Protein AF-A0ABD5KTK3-F1 (afdb_monomer_lite)

Radius of gyration: 29.88 Å; chains: 1; bounding box: 60×68×100 Å

Structure (mmCIF, N/CA/C/O backbone):
data_AF-A0ABD5KTK3-F1
#
_entry.id   AF-A0ABD5KTK3-F1
#
loop_
_atom_site.group_PDB
_atom_site.id
_atom_site.type_symbol
_atom_site.label_atom_id
_atom_site.label_alt_id
_atom_site.label_comp_id
_atom_site.label_asym_id
_atom_site.label_entity_id
_atom_site.label_seq_id
_atom_site.pdbx_PDB_ins_code
_atom_site.Cartn_x
_atom_site.Cartn_y
_atom_site.Cartn_z
_atom_site.occupancy
_atom_site.B_iso_or_equiv
_atom_site.auth_seq_id
_atom_site.auth_comp_id
_atom_site.auth_asym_id
_atom_site.auth_atom_id
_atom_site.pdbx_PDB_model_num
ATOM 1 N N . MET A 1 1 ? -33.938 54.461 42.258 1.00 38.28 1 MET A N 1
ATOM 2 C CA . MET A 1 1 ? -33.339 53.123 42.069 1.00 38.28 1 MET A CA 1
ATOM 3 C C . MET A 1 1 ? -31.895 53.304 41.624 1.00 38.28 1 MET A C 1
ATOM 5 O O . MET A 1 1 ? -31.663 53.805 40.534 1.00 38.28 1 MET A O 1
ATOM 9 N N . LYS A 1 2 ? -30.945 53.025 42.524 1.00 33.41 2 LYS A N 1
ATOM 10 C CA . LYS A 1 2 ? -29.491 53.085 42.315 1.00 33.41 2 LYS A CA 1
ATOM 11 C C . LYS A 1 2 ? -28.882 51.822 42.933 1.00 33.41 2 LYS A C 1
ATOM 13 O O . LYS A 1 2 ? -29.280 51.430 44.026 1.00 33.41 2 LYS A O 1
ATOM 18 N N . ASN A 1 3 ? -27.952 51.215 42.204 1.00 35.47 3 ASN A N 1
ATOM 19 C CA . ASN A 1 3 ? -27.148 50.061 42.600 1.00 35.47 3 ASN A CA 1
ATOM 20 C C . ASN A 1 3 ? -26.301 50.355 43.848 1.00 35.47 3 ASN A C 1
ATOM 22 O O . ASN A 1 3 ? -25.756 51.450 43.952 1.00 35.47 3 ASN A O 1
ATOM 26 N N . LEU A 1 4 ? -26.100 49.359 44.718 1.00 38.72 4 LEU A N 1
ATOM 27 C CA . LEU A 1 4 ? -24.797 48.712 44.952 1.00 38.72 4 LEU A CA 1
ATOM 28 C C . LEU A 1 4 ? -24.823 47.808 46.190 1.00 38.72 4 LEU A C 1
ATOM 30 O O . LEU A 1 4 ? -25.412 48.107 47.226 1.00 38.72 4 LEU A O 1
ATOM 34 N N . ARG A 1 5 ? -24.131 46.683 46.017 1.00 35.31 5 ARG A N 1
ATOM 35 C CA . ARG A 1 5 ? -23.853 45.618 46.977 1.00 35.31 5 ARG A CA 1
ATOM 36 C C . ARG A 1 5 ? -23.185 46.156 48.247 1.00 35.31 5 ARG A C 1
ATOM 38 O O . ARG A 1 5 ? -22.293 46.997 48.166 1.00 35.31 5 ARG A O 1
ATOM 45 N N . LYS A 1 6 ? -23.523 45.561 49.394 1.00 39.50 6 LYS A N 1
ATOM 46 C CA . LYS A 1 6 ? -22.645 45.511 50.568 1.00 39.50 6 LYS A CA 1
ATOM 47 C C . LYS A 1 6 ? -22.251 44.065 50.841 1.00 39.50 6 LYS A C 1
ATOM 49 O O . LYS A 1 6 ? -23.093 43.177 50.914 1.00 39.50 6 LYS A O 1
ATOM 54 N N . ILE A 1 7 ? -20.942 43.887 50.939 1.00 44.25 7 ILE A N 1
ATOM 55 C CA . ILE A 1 7 ? -20.220 42.704 51.391 1.00 44.25 7 ILE A CA 1
ATOM 56 C C . ILE A 1 7 ? -20.384 42.610 52.914 1.00 44.25 7 ILE A C 1
ATOM 58 O O . ILE A 1 7 ? -20.302 43.629 53.599 1.00 44.25 7 ILE A O 1
ATOM 62 N N . GLY A 1 8 ? -20.584 41.401 53.433 1.00 37.34 8 GLY A N 1
ATOM 63 C CA . GLY A 1 8 ? -20.562 41.098 54.861 1.00 37.34 8 GLY A CA 1
ATOM 64 C C . GLY A 1 8 ? -19.994 39.700 55.081 1.00 37.34 8 GLY A C 1
ATOM 65 O O . GLY A 1 8 ? -20.550 38.726 54.587 1.00 37.34 8 GLY A O 1
ATOM 66 N N . LEU A 1 9 ? -18.848 39.651 55.759 1.00 33.62 9 LEU A N 1
ATOM 67 C CA . LEU A 1 9 ? -18.047 38.480 56.107 1.00 33.62 9 LEU A CA 1
ATOM 68 C C . LEU A 1 9 ? -18.827 37.423 56.907 1.00 33.62 9 LEU A C 1
ATOM 70 O O . LEU A 1 9 ? -19.621 37.759 57.781 1.00 33.62 9 LEU A O 1
ATOM 74 N N . GLY A 1 10 ? -18.463 36.156 56.705 1.00 33.25 10 GLY A N 1
ATOM 75 C CA . GLY A 1 10 ? -18.799 35.046 57.595 1.00 33.25 10 GLY A CA 1
ATOM 76 C C . GLY A 1 10 ? -17.936 33.828 57.280 1.00 33.25 10 GLY A C 1
ATOM 77 O O . GLY A 1 10 ? -18.298 33.005 56.450 1.00 33.25 10 GLY A O 1
ATOM 78 N N . LEU A 1 11 ? -16.764 33.762 57.906 1.00 37.00 11 LEU A N 1
ATOM 79 C CA . LEU A 1 11 ? -15.772 32.695 57.795 1.00 37.00 11 LEU A CA 1
ATOM 80 C C . LEU A 1 11 ? -16.001 31.740 58.977 1.00 37.00 11 LEU A C 1
ATOM 82 O O . LEU A 1 11 ? -15.826 32.168 60.114 1.00 37.00 11 LEU A O 1
ATOM 86 N N . VAL A 1 12 ? -16.386 30.480 58.739 1.00 42.44 12 VAL A N 1
ATOM 87 C CA . VAL A 1 12 ? -16.230 29.392 59.724 1.00 42.44 12 VAL A CA 1
ATOM 88 C C . VAL A 1 12 ? -15.791 28.123 59.001 1.00 42.44 12 VAL A C 1
ATOM 90 O O . VAL A 1 12 ? -16.345 27.733 57.976 1.00 42.44 12 VAL A O 1
ATOM 93 N N . ALA A 1 13 ? -14.729 27.548 59.547 1.00 36.62 13 ALA A N 1
ATOM 94 C CA . ALA A 1 13 ? -13.931 26.462 59.028 1.00 36.62 13 ALA A CA 1
ATOM 95 C C . ALA A 1 13 ? -14.586 25.074 59.158 1.00 36.62 13 ALA A C 1
ATOM 97 O O . ALA A 1 13 ? -15.365 24.813 60.069 1.00 36.62 13 ALA A O 1
ATOM 98 N N . SER A 1 14 ? -14.171 24.206 58.233 1.00 38.34 14 SER A N 1
ATOM 99 C CA . SER A 1 14 ? -13.841 22.782 58.370 1.00 38.34 14 SER A CA 1
ATOM 100 C C . SER A 1 14 ? -14.554 21.945 59.432 1.00 38.34 14 SER A C 1
ATOM 102 O O . SER A 1 14 ? -14.231 22.059 60.607 1.00 38.34 14 SER A O 1
ATOM 104 N N . LEU A 1 15 ? -15.297 20.925 58.988 1.00 36.94 15 LEU A N 1
ATOM 105 C CA . LEU A 1 15 ? -15.256 19.599 59.613 1.00 36.94 15 LEU A CA 1
ATOM 106 C C . LEU A 1 15 ? -15.315 18.511 58.529 1.00 36.94 15 LEU A C 1
ATOM 108 O O . LEU A 1 15 ? -16.357 18.221 57.949 1.00 36.94 15 LEU A O 1
ATOM 112 N N . LEU A 1 16 ? -14.144 17.923 58.271 1.00 39.94 16 LEU A N 1
ATOM 113 C CA . LEU A 1 16 ? -14.010 16.543 57.824 1.00 39.94 16 LEU A CA 1
ATOM 114 C C . LEU A 1 16 ? -14.595 15.647 58.918 1.00 39.94 16 LEU A C 1
ATOM 116 O O . LEU A 1 16 ? -14.081 15.628 60.035 1.00 39.94 16 LEU A O 1
ATOM 120 N N . SER A 1 17 ? -15.612 14.866 58.585 1.00 44.75 17 SER A N 1
ATOM 121 C CA . SER A 1 17 ? -16.006 13.697 59.368 1.00 44.75 17 SER A CA 1
ATOM 122 C C . SER A 1 17 ? -16.075 12.489 58.444 1.00 44.75 17 SER A C 1
ATOM 124 O O . SER A 1 17 ? -17.090 12.173 57.830 1.00 44.75 17 SER A O 1
ATOM 126 N N . ILE A 1 18 ? -14.930 11.813 58.357 1.00 39.88 18 ILE A N 1
ATOM 127 C CA . ILE A 1 18 ? -14.869 10.393 58.041 1.00 39.88 18 ILE A CA 1
ATOM 128 C C . ILE A 1 18 ? -15.315 9.664 59.306 1.00 39.88 18 ILE A C 1
ATOM 130 O O . ILE A 1 18 ? -14.650 9.736 60.336 1.00 39.88 18 ILE A O 1
ATOM 134 N N . SER A 1 19 ? -16.406 8.920 59.206 1.00 37.81 19 SER A N 1
ATOM 135 C CA . SER A 1 19 ? -16.651 7.770 60.070 1.00 37.81 19 SER A CA 1
ATOM 136 C C . SER A 1 19 ? -17.228 6.655 59.209 1.00 37.81 19 SER A C 1
ATOM 138 O O . SER A 1 19 ? -18.430 6.581 58.966 1.00 37.81 19 SER A O 1
ATOM 140 N N . LEU A 1 20 ? -16.323 5.811 58.715 1.00 39.94 20 LEU A N 1
ATOM 141 C CA . LEU A 1 20 ? -16.609 4.421 58.386 1.00 39.94 20 LEU A CA 1
ATOM 142 C C . LEU A 1 20 ? -16.964 3.694 59.688 1.00 39.94 20 LEU A C 1
ATOM 144 O O . LEU A 1 20 ? -16.245 3.819 60.675 1.00 39.94 20 LEU A O 1
ATOM 148 N N . VAL A 1 21 ? -18.068 2.954 59.685 1.00 40.78 21 VAL A N 1
ATOM 149 C CA . VAL A 1 21 ? -18.114 1.483 59.748 1.00 40.78 21 VAL A CA 1
ATOM 150 C C . VAL A 1 21 ? -19.576 1.097 59.995 1.00 40.78 21 VAL A C 1
ATOM 152 O O . VAL A 1 21 ? -20.121 1.313 61.072 1.00 40.78 21 VAL A O 1
ATOM 155 N N . ALA A 1 22 ? -20.186 0.455 59.003 1.00 32.22 22 ALA A N 1
ATOM 156 C CA . ALA A 1 22 ? -21.222 -0.538 59.235 1.00 32.22 22 ALA A CA 1
ATOM 157 C C . ALA A 1 22 ? -20.941 -1.707 58.285 1.00 32.22 22 ALA A C 1
ATOM 159 O O . ALA A 1 22 ? -21.015 -1.576 57.066 1.00 32.22 22 ALA A O 1
ATOM 160 N N . CYS A 1 23 ? -20.531 -2.831 58.870 1.00 43.25 23 CYS A N 1
ATOM 161 C CA . CYS A 1 23 ? -20.420 -4.124 58.213 1.00 43.25 23 CYS A CA 1
ATO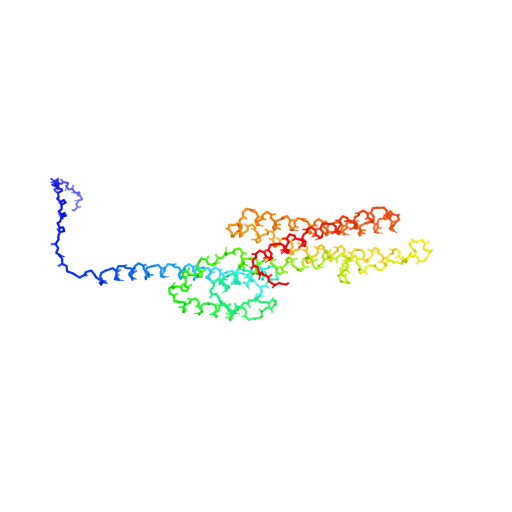M 162 C C . CYS A 1 23 ? -21.767 -4.530 57.601 1.00 43.25 23 CYS A C 1
ATOM 164 O O . CYS A 1 23 ? -22.768 -4.573 58.313 1.00 43.25 23 CYS A O 1
ATOM 166 N N . GLY A 1 24 ? -21.777 -4.918 56.325 1.00 35.56 24 GLY A N 1
ATOM 167 C CA . GLY A 1 24 ? -22.922 -5.600 55.725 1.00 35.56 24 GLY A CA 1
ATOM 168 C C . GLY A 1 24 ? -22.850 -5.728 54.204 1.00 35.56 24 GLY A C 1
ATOM 169 O O . GLY A 1 24 ? -23.232 -4.814 53.492 1.00 35.56 24 GLY A O 1
ATOM 170 N N . SER A 1 25 ? -22.447 -6.909 53.722 1.00 37.88 25 SER A N 1
ATOM 171 C CA . SER A 1 25 ? -22.556 -7.407 52.332 1.00 37.88 25 SER A CA 1
ATOM 172 C C . SER A 1 25 ? -21.540 -6.909 51.282 1.00 37.88 25 SER A C 1
ATOM 174 O O . SER A 1 25 ? -21.844 -6.267 50.282 1.00 37.88 25 SER A O 1
ATOM 176 N N . THR A 1 26 ? -20.293 -7.355 51.421 1.00 47.22 26 THR A N 1
ATOM 177 C CA . THR A 1 26 ? -19.322 -7.396 50.318 1.00 47.22 26 THR A CA 1
ATOM 178 C C . THR A 1 26 ? -19.733 -8.445 49.278 1.00 47.22 26 THR A C 1
ATOM 180 O O . THR A 1 26 ? -19.334 -9.604 49.372 1.00 47.22 26 THR A O 1
ATOM 183 N N . LYS A 1 27 ? -20.555 -8.050 48.293 1.00 41.94 27 LYS A N 1
ATOM 184 C CA . LYS A 1 27 ? -20.622 -8.683 46.953 1.00 41.94 27 LYS A CA 1
ATOM 185 C C . LYS A 1 27 ? -21.429 -7.895 45.906 1.00 41.94 27 LYS A C 1
ATOM 187 O O . LYS A 1 27 ? -21.180 -8.094 44.720 1.00 41.94 27 LYS A O 1
ATOM 192 N N . GLU A 1 28 ? -22.333 -6.990 46.295 1.00 42.97 28 GLU A N 1
ATOM 193 C CA . GLU A 1 28 ? -23.174 -6.240 45.334 1.00 42.97 28 GLU A CA 1
ATOM 194 C C . GLU A 1 28 ? -22.643 -4.836 44.987 1.00 42.97 28 GLU A C 1
ATOM 196 O O . GLU A 1 28 ? -22.682 -4.444 43.820 1.00 42.97 28 GLU A O 1
ATOM 201 N N . GLU A 1 29 ? -22.030 -4.110 45.927 1.00 38.94 29 GLU A N 1
ATOM 202 C CA . GLU A 1 29 ? -21.522 -2.748 45.663 1.00 38.94 29 GLU A CA 1
ATOM 203 C C . GLU A 1 29 ? -20.297 -2.710 44.728 1.00 38.94 29 GLU A C 1
ATOM 205 O O . GLU A 1 29 ? -20.156 -1.783 43.929 1.00 38.94 29 GLU A O 1
ATOM 210 N N . GLN A 1 30 ? -19.450 -3.749 44.730 1.00 38.31 30 GLN A N 1
ATOM 211 C CA . GLN A 1 30 ? -18.355 -3.871 43.753 1.00 38.31 30 GLN A CA 1
ATOM 212 C C . GLN A 1 30 ? -18.868 -4.095 42.323 1.00 38.31 30 GLN A C 1
ATOM 214 O O . GLN A 1 30 ? -18.280 -3.559 41.384 1.00 38.31 30 GLN A O 1
ATOM 219 N N . LYS A 1 31 ? -19.987 -4.815 42.148 1.00 40.91 31 LYS A N 1
ATOM 220 C CA . LYS A 1 31 ? -20.616 -5.010 40.831 1.00 40.91 31 LYS A CA 1
ATOM 221 C C . LYS A 1 31 ? -21.292 -3.740 40.328 1.00 40.91 31 LYS A C 1
ATOM 223 O O . LYS A 1 31 ? -21.245 -3.457 39.139 1.00 40.91 31 LYS A O 1
ATOM 228 N N . GLN A 1 32 ? -21.904 -2.951 41.211 1.00 39.44 32 GLN A N 1
ATOM 229 C CA . GLN A 1 32 ? -22.604 -1.730 40.808 1.00 39.44 32 GLN A CA 1
ATOM 230 C C . GLN A 1 32 ? -21.640 -0.567 40.503 1.00 39.44 32 GLN A C 1
ATOM 232 O O . GLN A 1 32 ? -21.912 0.251 39.620 1.00 39.44 32 GLN A O 1
ATOM 237 N N . GLY A 1 33 ? -20.496 -0.512 41.197 1.00 40.22 33 GLY A N 1
ATOM 238 C CA . GLY A 1 33 ? -19.390 0.398 40.894 1.00 40.22 33 GLY A CA 1
ATOM 239 C C . GLY A 1 33 ? -18.683 0.059 39.579 1.00 40.22 33 GLY A C 1
ATOM 240 O O . GLY A 1 33 ? -18.507 0.957 38.753 1.00 40.22 33 GLY A O 1
ATOM 241 N N . SER A 1 34 ? -18.360 -1.223 39.340 1.00 50.16 34 SER A N 1
ATOM 242 C CA . SER A 1 34 ? -17.754 -1.654 38.070 1.00 50.16 34 SER A CA 1
ATOM 243 C C . SER A 1 34 ? -18.721 -1.485 36.900 1.00 50.16 34 SER A C 1
ATOM 245 O O . SER A 1 34 ? -18.328 -0.913 35.891 1.00 50.16 34 SER A O 1
ATOM 247 N N . ALA A 1 35 ? -20.003 -1.834 37.065 1.00 55.81 35 ALA A N 1
ATOM 248 C CA . ALA A 1 35 ? -21.013 -1.676 36.018 1.00 55.81 35 ALA A CA 1
ATOM 249 C C . ALA A 1 35 ? -21.214 -0.206 35.612 1.00 55.81 35 ALA A C 1
ATOM 251 O O . ALA A 1 35 ? -21.328 0.097 34.429 1.00 55.81 35 ALA A O 1
ATOM 252 N N . LYS A 1 36 ? -21.198 0.746 36.561 1.00 55.78 36 LYS A N 1
ATOM 253 C CA . LYS A 1 36 ? -21.268 2.186 36.237 1.00 55.78 36 LYS A CA 1
ATOM 254 C C . LYS A 1 36 ? -20.009 2.702 35.534 1.00 55.78 36 LYS A C 1
ATOM 256 O O . LYS A 1 36 ? -20.109 3.632 34.731 1.00 55.78 36 LYS A O 1
ATOM 261 N N . GLN A 1 37 ? -18.835 2.152 35.843 1.00 61.25 37 GLN A N 1
ATOM 262 C CA . GLN A 1 37 ? -17.579 2.499 35.172 1.00 61.25 37 GLN A CA 1
ATOM 263 C C . GLN A 1 37 ? -17.521 1.907 33.757 1.00 61.25 37 GLN A C 1
ATOM 265 O O . GLN A 1 37 ? -17.236 2.643 32.815 1.00 61.25 37 GLN A O 1
ATOM 270 N N . GLU A 1 38 ? -17.893 0.637 33.595 1.00 59.97 38 GLU A N 1
ATOM 271 C CA . GLU A 1 38 ? -18.018 -0.055 32.307 1.00 59.97 38 GLU A CA 1
ATOM 272 C C . GLU A 1 38 ? -19.056 0.613 31.401 1.00 59.97 38 GLU A C 1
ATOM 274 O O . GLU A 1 38 ? -18.783 0.844 30.228 1.00 59.97 38 GLU A O 1
ATOM 279 N N . GLN A 1 39 ? -20.212 1.018 31.934 1.00 60.56 39 GLN A N 1
ATOM 280 C CA . GLN A 1 39 ? -21.255 1.692 31.153 1.00 60.56 39 GLN A CA 1
ATOM 281 C C . GLN A 1 39 ? -20.843 3.114 30.728 1.00 60.56 39 GLN A C 1
ATOM 283 O O . GLN A 1 39 ? -21.148 3.548 29.617 1.00 60.56 39 GLN A O 1
ATOM 288 N N . LYS A 1 40 ? -20.091 3.845 31.566 1.00 64.19 40 LYS A N 1
ATOM 289 C CA . LYS A 1 40 ? -19.478 5.128 31.165 1.00 64.19 40 LYS A CA 1
ATOM 290 C C . LYS A 1 40 ? -18.371 4.946 30.125 1.00 64.19 40 LYS A C 1
ATOM 292 O O . LYS A 1 40 ? -18.182 5.828 29.290 1.00 64.19 40 LYS A O 1
ATOM 297 N N . GLN A 1 41 ? -17.636 3.839 30.184 1.00 62.78 41 GLN A N 1
ATOM 298 C CA . GLN A 1 41 ? -16.569 3.519 29.240 1.00 62.78 41 GLN A CA 1
ATOM 299 C C . GLN A 1 41 ? -17.125 3.045 27.888 1.00 62.78 41 GLN A C 1
ATOM 301 O O . GLN A 1 41 ? -16.624 3.493 26.861 1.00 62.78 41 GLN A O 1
ATOM 306 N N . MET A 1 42 ? -18.216 2.268 27.876 1.00 60.38 42 MET A N 1
ATOM 307 C CA . MET A 1 42 ? -19.004 1.921 26.680 1.00 60.38 42 MET A CA 1
ATOM 308 C C . MET A 1 42 ? -19.381 3.179 25.901 1.00 60.38 42 MET A C 1
ATOM 310 O O . MET A 1 42 ? -18.965 3.351 24.757 1.00 60.38 42 MET A O 1
ATOM 314 N N . GLY A 1 43 ? -20.068 4.116 26.564 1.00 76.88 43 GLY A N 1
ATOM 315 C CA . GLY A 1 43 ? -20.489 5.363 25.932 1.00 76.88 43 GLY A CA 1
ATOM 316 C C . GLY A 1 43 ? -19.331 6.253 25.472 1.00 76.88 43 GLY A C 1
ATOM 317 O O . GLY A 1 43 ? -19.579 7.239 24.790 1.00 76.88 43 GLY A O 1
ATOM 318 N N . LYS A 1 44 ? -18.079 5.957 25.843 1.00 89.31 44 LYS A N 1
ATOM 319 C CA . LYS A 1 44 ? -16.891 6.666 25.355 1.00 89.31 44 LYS A CA 1
ATOM 320 C C . LYS A 1 44 ? -16.269 5.967 24.147 1.00 89.31 44 LYS A C 1
ATOM 322 O O . LYS A 1 44 ? -15.946 6.647 23.181 1.00 89.31 44 LYS A O 1
ATOM 327 N N . GLU A 1 45 ? -16.068 4.651 24.203 1.00 92.69 45 GLU A N 1
ATOM 328 C CA . GLU A 1 45 ? -15.398 3.911 23.124 1.00 92.69 45 GLU A CA 1
ATOM 329 C C . GLU A 1 45 ? -16.287 3.761 21.883 1.00 92.69 45 GLU A C 1
ATOM 331 O O . GLU A 1 45 ? -15.797 3.958 20.772 1.00 92.69 45 GLU A O 1
ATOM 336 N N . GLN A 1 46 ? -17.595 3.540 22.060 1.00 92.06 46 GLN A N 1
ATOM 337 C CA . GLN A 1 46 ? -18.556 3.536 20.951 1.00 92.06 46 GLN A CA 1
ATOM 338 C C . GLN A 1 46 ? -18.623 4.912 20.272 1.00 92.06 46 GLN A C 1
ATOM 340 O O . GLN A 1 46 ? -18.422 5.011 19.067 1.00 92.06 46 GLN A O 1
ATOM 345 N N . LYS A 1 47 ? -18.707 6.001 21.053 1.00 93.69 47 LYS A N 1
ATOM 346 C CA . LYS A 1 47 ? -18.654 7.376 20.516 1.00 93.69 47 LYS A CA 1
ATOM 347 C C . LYS A 1 47 ? -17.393 7.681 19.716 1.00 93.69 47 LYS A C 1
ATOM 349 O O . LYS A 1 47 ? -17.440 8.452 18.767 1.00 93.69 47 LYS A O 1
ATOM 354 N N . LYS A 1 48 ? -16.243 7.110 20.084 1.00 95.31 48 LYS A N 1
ATOM 355 C CA . LYS A 1 48 ? -15.012 7.272 19.295 1.00 95.31 48 LYS A CA 1
ATOM 356 C C . LYS A 1 48 ? -15.042 6.494 17.975 1.00 95.31 48 LYS A C 1
ATOM 358 O O . LYS A 1 48 ? -14.251 6.837 17.098 1.00 95.31 48 LYS A O 1
ATOM 363 N N . LEU A 1 49 ? -15.832 5.419 17.859 1.00 96.19 49 LEU A N 1
ATOM 364 C CA . LEU A 1 49 ? -16.055 4.702 16.593 1.00 96.19 49 LEU A CA 1
ATOM 365 C C . LEU A 1 49 ? -17.026 5.509 15.731 1.00 96.19 49 LEU A C 1
ATOM 367 O O . LEU A 1 49 ? -16.703 5.807 14.589 1.00 96.19 49 LEU A O 1
ATOM 371 N N . GLU A 1 50 ? -18.133 5.971 16.319 1.00 95.81 50 GLU A N 1
ATOM 372 C CA . GLU A 1 50 ? -19.098 6.869 15.670 1.00 95.81 50 GLU A CA 1
ATOM 373 C C . GLU A 1 50 ? -18.412 8.124 15.113 1.00 95.81 50 GLU A C 1
ATOM 375 O O . GLU A 1 50 ? -18.639 8.492 13.972 1.00 95.81 50 GLU A O 1
ATOM 380 N N . GLN A 1 51 ? -17.497 8.746 15.865 1.00 96.69 51 GLN A N 1
ATOM 381 C CA . GLN A 1 51 ? -16.726 9.902 15.386 1.00 96.69 51 GLN A CA 1
ATOM 382 C C . GLN A 1 51 ? -15.844 9.592 14.169 1.00 96.69 51 GLN A C 1
ATOM 384 O O . GLN A 1 51 ? -15.661 10.461 13.320 1.00 96.69 51 GLN A O 1
ATOM 389 N N . LYS A 1 52 ? -15.278 8.381 14.083 1.00 96.00 52 LYS A N 1
ATOM 390 C CA . LYS A 1 52 ? -14.478 7.955 12.922 1.00 96.00 52 LYS A CA 1
ATOM 391 C C . LYS A 1 52 ? -15.373 7.718 11.714 1.00 96.00 52 LYS A C 1
ATOM 393 O O . LYS A 1 52 ? -15.040 8.161 10.623 1.00 96.00 52 LYS A O 1
ATOM 398 N N . LEU A 1 53 ? -16.531 7.099 11.930 1.00 97.12 53 LEU A N 1
ATOM 399 C CA . LEU A 1 53 ? -17.535 6.941 10.890 1.00 97.12 53 LEU A CA 1
ATOM 400 C C . LEU A 1 53 ? -18.057 8.296 10.398 1.00 97.12 53 LEU A C 1
ATOM 402 O O . LEU A 1 53 ? -18.141 8.501 9.200 1.00 97.12 53 LEU A O 1
ATOM 406 N N . SER A 1 54 ? -18.343 9.248 11.288 1.00 96.81 54 SER A N 1
ATOM 407 C CA . SER A 1 54 ? -18.787 10.587 10.881 1.00 96.81 54 SER A CA 1
ATOM 408 C C . SER A 1 54 ? -17.721 11.361 10.110 1.00 96.81 54 SER A C 1
ATOM 410 O O . SER A 1 54 ? -18.058 12.187 9.266 1.00 96.81 54 SER A O 1
ATOM 412 N N . LYS A 1 55 ? -16.434 11.098 10.372 1.00 95.94 55 LYS A N 1
ATOM 413 C CA . LYS A 1 55 ? -15.344 11.620 9.540 1.00 95.94 55 LYS A CA 1
ATOM 414 C C . LYS A 1 55 ? -15.418 11.032 8.125 1.00 95.94 55 LYS A C 1
ATOM 416 O O . LYS A 1 55 ? -15.409 11.811 7.183 1.00 95.94 55 LYS A O 1
ATOM 421 N N . LEU A 1 56 ? -15.596 9.714 7.994 1.00 95.75 56 LEU A N 1
ATOM 422 C CA . LEU A 1 56 ? -15.809 9.057 6.697 1.00 95.75 56 LEU A CA 1
ATOM 423 C C . LEU A 1 56 ? -17.061 9.588 5.978 1.00 95.75 56 LEU A C 1
ATOM 425 O O . LEU A 1 56 ? -16.987 9.908 4.800 1.00 95.75 56 LEU A O 1
ATOM 429 N N . GLU A 1 57 ? -18.193 9.744 6.675 1.00 95.19 57 GLU A N 1
ATOM 430 C CA . GLU A 1 57 ? -19.422 10.332 6.110 1.00 95.19 57 GLU A CA 1
ATOM 431 C C . GLU A 1 57 ? -19.139 11.732 5.526 1.00 95.19 57 GLU A C 1
ATOM 433 O O . GLU A 1 57 ? -19.528 12.025 4.397 1.00 95.19 57 GLU A O 1
ATOM 438 N N . SER A 1 58 ? -18.396 12.572 6.255 1.00 95.50 58 SER A N 1
ATOM 439 C CA . SER A 1 58 ? -18.012 13.909 5.788 1.00 95.50 58 SER A CA 1
ATOM 440 C C . SER A 1 58 ? -17.041 13.881 4.603 1.00 95.50 58 SER A C 1
ATOM 442 O O . SER A 1 58 ? -17.175 14.705 3.703 1.00 95.50 58 SER A O 1
ATOM 444 N N . GLU A 1 59 ? -16.059 12.977 4.604 1.00 94.00 59 GLU A N 1
ATOM 445 C CA . GLU A 1 59 ? -15.094 12.819 3.505 1.00 94.00 59 GLU A CA 1
ATOM 446 C C . GLU A 1 59 ? -15.799 12.338 2.230 1.00 94.00 59 GLU A C 1
ATOM 448 O O . GLU A 1 59 ? -15.577 12.887 1.154 1.00 94.00 59 GLU A O 1
ATOM 453 N N . TYR A 1 60 ? -16.734 11.392 2.353 1.00 92.31 60 TYR A N 1
ATOM 454 C CA . TYR A 1 60 ? -17.567 10.934 1.242 1.00 92.31 60 TYR A CA 1
ATOM 455 C C . TYR A 1 60 ? -18.392 12.072 0.620 1.00 92.31 60 TYR A C 1
ATOM 457 O O . TYR A 1 60 ? -18.407 12.238 -0.604 1.00 92.31 60 TYR A O 1
ATOM 465 N N . GLU A 1 61 ? -19.055 12.885 1.449 1.00 92.75 61 GLU A N 1
ATOM 466 C CA . GLU A 1 61 ? -19.799 14.061 0.983 1.00 92.75 61 GLU A CA 1
ATOM 467 C C . GLU A 1 61 ? -18.886 15.076 0.283 1.00 92.75 61 GLU A C 1
ATOM 469 O O . GLU A 1 61 ? -19.268 15.644 -0.739 1.00 92.75 61 GLU A O 1
ATOM 474 N N . GLU A 1 62 ? -17.679 15.304 0.808 1.00 93.88 62 GLU A N 1
ATOM 475 C CA . GLU A 1 62 ? -16.705 16.223 0.216 1.00 93.88 62 GLU A CA 1
ATOM 476 C C . GLU A 1 62 ? -16.237 15.743 -1.162 1.00 93.88 62 GLU A C 1
ATOM 478 O O . GLU A 1 62 ? -16.336 16.499 -2.133 1.00 93.88 62 GLU A O 1
ATOM 483 N N . TYR A 1 63 ? -15.810 14.484 -1.269 1.00 92.38 63 TYR A N 1
ATOM 484 C CA . TYR A 1 63 ? -15.296 13.913 -2.513 1.00 92.38 63 TYR A CA 1
ATOM 485 C C . TYR A 1 63 ? -16.348 13.822 -3.622 1.00 92.38 63 TYR A C 1
ATOM 487 O O . TYR A 1 63 ? -16.029 13.937 -4.803 1.00 92.38 63 TYR A O 1
ATOM 495 N N . THR A 1 64 ? -17.621 13.648 -3.266 1.00 90.19 64 THR A N 1
ATOM 496 C CA . THR A 1 64 ? -18.714 13.529 -4.245 1.00 90.19 64 THR A CA 1
ATOM 497 C C . THR A 1 64 ? -19.375 14.865 -4.590 1.00 90.19 64 THR A C 1
ATOM 499 O O . THR A 1 64 ? -20.119 14.943 -5.569 1.00 90.19 64 THR A O 1
ATOM 502 N N . LYS A 1 65 ? -19.088 15.942 -3.847 1.00 91.69 65 LYS A N 1
ATOM 503 C CA . LYS A 1 65 ? -19.804 17.226 -3.930 1.00 91.69 65 LYS A CA 1
ATOM 504 C C . LYS A 1 65 ? -19.838 17.856 -5.322 1.00 91.69 65 LYS A C 1
ATOM 506 O O . LYS A 1 65 ? -20.846 18.454 -5.694 1.00 91.69 65 LYS A O 1
ATOM 511 N N . GLU A 1 66 ? -18.730 17.794 -6.059 1.00 90.31 66 GLU A N 1
ATOM 512 C CA . GLU A 1 66 ? -18.611 18.466 -7.359 1.00 90.31 66 GLU A CA 1
ATOM 513 C C . GLU A 1 66 ? -19.136 17.601 -8.510 1.00 90.31 66 GLU A C 1
ATOM 515 O O . GLU A 1 66 ? -19.858 18.095 -9.376 1.00 90.31 66 GLU A O 1
ATOM 520 N N . LYS A 1 67 ? -18.780 16.312 -8.524 1.00 88.50 67 LYS A N 1
ATOM 521 C CA . LYS A 1 67 ? -18.991 15.429 -9.682 1.00 88.50 67 LYS A CA 1
ATOM 522 C C . LYS A 1 67 ? -20.110 14.406 -9.487 1.00 88.50 67 LYS A C 1
ATOM 524 O O . LYS A 1 67 ? -20.512 13.758 -10.448 1.00 88.50 67 LYS A O 1
ATOM 529 N N . GLY A 1 68 ? -20.613 14.252 -8.264 1.00 87.81 68 GLY A N 1
ATOM 530 C CA . GLY A 1 68 ? -21.553 13.194 -7.891 1.00 87.81 68 GLY A CA 1
ATOM 531 C C . GLY A 1 68 ? -20.919 11.801 -7.806 1.00 87.81 68 GLY A C 1
ATOM 532 O O . GLY A 1 68 ? -21.635 10.828 -7.600 1.00 87.81 68 GLY A O 1
ATOM 533 N N . TYR A 1 69 ? -19.599 11.697 -7.970 1.00 87.56 69 TYR A N 1
ATOM 534 C CA . TYR A 1 69 ? -18.817 10.474 -7.812 1.00 87.56 69 TYR A CA 1
ATOM 535 C C . TYR A 1 69 ? -17.437 10.816 -7.237 1.00 87.56 69 TYR A C 1
ATOM 537 O O . TYR A 1 69 ? -16.977 11.950 -7.372 1.00 87.56 69 TYR A O 1
ATOM 545 N N . MET A 1 70 ? -16.802 9.834 -6.599 1.00 90.12 70 MET A N 1
ATOM 546 C CA . MET A 1 70 ? -15.469 9.956 -6.007 1.00 90.12 70 MET A CA 1
ATOM 547 C C . MET A 1 70 ? -14.396 9.652 -7.057 1.00 90.12 70 MET A C 1
ATOM 549 O O . MET A 1 70 ? -14.519 8.682 -7.805 1.00 90.12 70 MET A O 1
ATOM 553 N N . GLU A 1 71 ? -13.351 10.475 -7.145 1.00 90.06 71 GLU A N 1
ATOM 554 C CA . GLU A 1 71 ? -12.238 10.180 -8.049 1.00 90.06 71 GLU A CA 1
ATOM 555 C C . GLU A 1 71 ? -11.414 8.994 -7.547 1.00 90.06 71 GLU A C 1
ATOM 557 O O . GLU A 1 71 ? -11.369 8.709 -6.356 1.00 90.06 71 GLU A O 1
ATOM 562 N N . SER A 1 72 ? -10.718 8.309 -8.458 1.00 88.38 72 SER A N 1
ATOM 563 C CA . SER A 1 72 ? -9.968 7.099 -8.104 1.00 88.38 72 SER A CA 1
ATOM 564 C C . SER A 1 72 ? -8.916 7.332 -7.020 1.00 88.38 72 SER A C 1
ATOM 566 O O . SER A 1 72 ? -8.686 6.423 -6.234 1.00 88.38 72 SER A O 1
ATOM 568 N N . ASP A 1 73 ? -8.248 8.487 -6.993 1.00 87.19 73 ASP A N 1
ATOM 569 C CA . ASP A 1 73 ? -7.213 8.751 -5.988 1.00 87.19 73 ASP A CA 1
ATOM 570 C C . ASP A 1 73 ? -7.863 9.002 -4.604 1.00 87.19 73 ASP A C 1
ATOM 572 O O . ASP A 1 73 ? -7.384 8.466 -3.606 1.00 87.19 73 ASP A O 1
ATOM 576 N N . ASP A 1 74 ? -9.007 9.698 -4.556 1.00 90.75 74 ASP A N 1
ATOM 577 C CA . ASP A 1 74 ? -9.795 9.907 -3.330 1.00 90.75 74 ASP A CA 1
ATOM 578 C C . ASP A 1 74 ? -10.421 8.601 -2.814 1.00 90.75 74 ASP A C 1
ATOM 580 O O . ASP A 1 74 ? -10.421 8.337 -1.611 1.00 90.75 74 ASP A O 1
ATOM 584 N N . TYR A 1 75 ? -10.883 7.741 -3.729 1.00 92.00 75 TYR A N 1
ATOM 585 C CA . TYR A 1 75 ? -11.445 6.429 -3.404 1.00 92.00 75 TYR A CA 1
ATOM 586 C C . TYR A 1 75 ? -10.471 5.570 -2.622 1.00 92.00 75 TYR A C 1
ATOM 588 O O . TYR A 1 75 ? -10.858 4.954 -1.640 1.00 92.00 75 TYR A O 1
ATOM 596 N N . LEU A 1 76 ? -9.202 5.550 -3.014 1.00 90.31 76 LEU A N 1
ATOM 597 C CA . LEU A 1 76 ? -8.211 4.698 -2.363 1.00 90.31 76 LEU A CA 1
ATOM 598 C C . LEU A 1 76 ? -7.911 5.145 -0.931 1.00 90.31 76 LEU A C 1
ATOM 600 O O . LEU A 1 76 ? -7.702 4.311 -0.053 1.00 90.31 76 LEU A O 1
ATOM 604 N N . VAL A 1 77 ? -7.929 6.456 -0.684 1.00 91.31 77 VAL A N 1
ATOM 605 C CA . VAL A 1 77 ? -7.778 7.013 0.666 1.00 91.31 77 VAL A CA 1
ATOM 606 C C . VAL A 1 77 ? -9.011 6.694 1.514 1.00 91.31 77 VAL A C 1
ATOM 608 O O . VAL A 1 77 ? -8.884 6.284 2.670 1.00 91.31 77 VAL A O 1
ATOM 611 N N . PHE A 1 78 ? -10.205 6.837 0.935 1.00 94.31 78 PHE A N 1
ATOM 612 C CA . PHE A 1 78 ? -11.461 6.498 1.598 1.00 94.31 78 PHE A CA 1
ATOM 613 C C . PHE A 1 78 ? -11.563 4.997 1.917 1.00 94.31 78 PHE A C 1
ATOM 615 O O . PHE A 1 78 ? -11.899 4.630 3.042 1.00 94.31 78 PHE A O 1
ATOM 622 N N . GLU A 1 79 ? -11.235 4.135 0.951 1.00 94.38 79 GLU A N 1
ATOM 623 C CA . GLU A 1 79 ? -11.210 2.673 1.066 1.00 94.38 79 GLU A CA 1
ATOM 624 C C . GLU A 1 79 ? -10.312 2.239 2.226 1.00 94.38 79 GLU A C 1
ATOM 626 O O . GLU A 1 79 ? -10.742 1.445 3.062 1.00 94.38 79 GLU A O 1
ATOM 631 N N . ALA A 1 80 ? -9.105 2.803 2.328 1.00 94.19 80 ALA A N 1
ATOM 632 C CA . ALA A 1 80 ? -8.173 2.516 3.413 1.00 94.19 80 ALA A CA 1
ATOM 633 C C . ALA A 1 80 ? -8.775 2.835 4.793 1.00 94.19 80 ALA A C 1
ATOM 635 O O . ALA A 1 80 ? -8.829 1.965 5.667 1.00 94.19 80 ALA A O 1
ATOM 636 N N . ASP A 1 81 ? -9.279 4.057 4.996 1.00 95.31 81 ASP A N 1
ATOM 637 C CA . ASP A 1 81 ? -9.831 4.475 6.291 1.00 95.31 81 ASP A CA 1
ATOM 638 C C . ASP A 1 81 ? -11.108 3.705 6.656 1.00 95.31 81 ASP A C 1
ATOM 640 O O . ASP A 1 81 ? -11.295 3.308 7.814 1.00 95.31 81 ASP A O 1
ATOM 644 N N . PHE A 1 82 ? -11.963 3.445 5.667 1.00 96.75 82 PHE A N 1
ATOM 645 C CA . PHE A 1 82 ? -13.157 2.631 5.837 1.00 96.75 82 PHE A CA 1
ATOM 646 C C . PHE A 1 82 ? -12.792 1.200 6.240 1.00 96.75 82 PHE A C 1
ATOM 648 O O . PHE A 1 82 ? -13.299 0.695 7.244 1.00 96.75 82 PHE A O 1
ATOM 655 N N . ASN A 1 83 ? -11.872 0.560 5.515 1.00 96.06 83 ASN A N 1
ATOM 656 C CA . ASN A 1 83 ? -11.480 -0.825 5.757 1.00 96.06 83 ASN A CA 1
ATOM 657 C C . ASN A 1 83 ? -10.751 -0.996 7.094 1.00 96.06 83 ASN A C 1
ATOM 659 O O . ASN A 1 83 ? -10.958 -2.008 7.763 1.00 96.06 83 ASN A O 1
ATOM 663 N N . ILE A 1 84 ? -9.972 -0.005 7.546 1.00 96.44 84 ILE A N 1
ATOM 664 C CA . ILE A 1 84 ? -9.387 -0.003 8.898 1.00 96.44 84 ILE A CA 1
ATOM 665 C C . ILE A 1 84 ? -10.492 0.029 9.961 1.00 96.44 84 ILE A C 1
ATOM 667 O O . ILE A 1 84 ? -10.450 -0.739 10.928 1.00 96.44 84 ILE A O 1
ATOM 671 N N . LEU A 1 85 ? -11.499 0.897 9.804 1.00 97.12 85 LEU A N 1
ATOM 672 C CA . LEU A 1 85 ? -12.616 0.967 10.746 1.00 97.12 85 LEU A CA 1
ATOM 673 C C . LEU A 1 85 ? -13.427 -0.336 10.747 1.00 97.12 85 LEU A C 1
ATOM 675 O O . LEU A 1 85 ? -13.682 -0.889 11.820 1.00 97.12 85 LEU A O 1
ATOM 679 N N . ALA A 1 86 ? -13.766 -0.850 9.568 1.00 96.94 86 ALA A N 1
ATOM 680 C CA . ALA A 1 86 ? -14.505 -2.091 9.386 1.00 96.94 86 ALA A CA 1
ATOM 681 C C . ALA A 1 86 ? -13.766 -3.298 9.987 1.00 96.94 86 ALA A C 1
ATOM 683 O O . ALA A 1 86 ? -14.341 -4.025 10.800 1.00 96.94 86 ALA A O 1
ATOM 684 N N . LYS A 1 87 ? -12.466 -3.465 9.701 1.00 95.31 87 LYS A N 1
ATOM 685 C CA . LYS A 1 87 ? -11.637 -4.516 10.319 1.00 95.31 87 LYS A CA 1
ATOM 686 C C . LYS A 1 87 ? -11.582 -4.392 11.836 1.00 95.31 87 LYS A C 1
ATOM 688 O O . LYS A 1 87 ? -11.710 -5.397 12.534 1.00 95.31 87 LYS A O 1
ATOM 693 N N . SER A 1 88 ? -11.477 -3.170 12.369 1.00 95.69 88 SER A N 1
ATOM 694 C CA . SER A 1 88 ? -11.390 -2.969 13.820 1.00 95.69 88 SER A CA 1
ATOM 695 C C . SER A 1 88 ? -12.606 -3.526 14.571 1.00 95.69 88 SER A C 1
ATOM 697 O O . SER A 1 88 ? -12.455 -4.067 15.669 1.00 95.69 88 SER A O 1
ATOM 699 N N . ILE A 1 89 ? -13.798 -3.465 13.966 1.00 95.81 89 ILE A N 1
ATOM 700 C CA . ILE A 1 89 ? -15.038 -4.011 14.535 1.00 95.81 89 ILE A CA 1
ATOM 701 C C . ILE A 1 89 ? -15.325 -5.457 14.086 1.00 95.81 89 ILE A C 1
ATOM 703 O O . ILE A 1 89 ? -16.396 -5.976 14.386 1.00 95.81 89 ILE A O 1
ATOM 707 N N . GLU A 1 90 ? -14.376 -6.112 13.405 1.00 94.94 90 GLU A N 1
ATOM 708 C CA . GLU A 1 90 ? -14.518 -7.448 12.798 1.00 94.94 90 GLU A CA 1
ATOM 709 C C . GLU A 1 90 ? -15.667 -7.536 11.780 1.00 94.94 90 GLU A C 1
ATOM 711 O O . GLU A 1 90 ? -16.320 -8.573 11.631 1.00 94.94 90 GLU A O 1
ATOM 716 N N . SER A 1 91 ? -15.913 -6.437 11.067 1.00 95.19 91 SER A N 1
ATOM 717 C CA . SER A 1 91 ? -16.909 -6.384 10.009 1.00 95.19 91 SER A CA 1
ATOM 718 C C . SER A 1 91 ? -16.476 -7.176 8.776 1.00 95.19 91 SER A C 1
ATOM 720 O O . SER A 1 91 ? -15.298 -7.232 8.421 1.00 95.19 91 SER A O 1
ATOM 722 N N . LYS A 1 92 ? -17.461 -7.752 8.081 1.00 93.44 92 LYS A N 1
ATOM 723 C CA . LYS A 1 92 ? -17.292 -8.304 6.724 1.00 93.44 92 LYS A CA 1
ATOM 724 C C . LYS A 1 92 ? -17.589 -7.277 5.633 1.00 93.44 92 LYS A C 1
ATOM 726 O O . LYS A 1 92 ? -17.379 -7.560 4.458 1.00 93.44 92 LYS A O 1
ATOM 731 N N . ASN A 1 93 ? -18.111 -6.125 6.029 1.00 93.38 93 ASN A N 1
ATOM 732 C CA . ASN A 1 93 ? -18.429 -4.999 5.182 1.00 93.38 93 ASN A CA 1
ATOM 733 C C . ASN A 1 93 ? -17.126 -4.264 4.841 1.00 93.38 93 ASN A C 1
ATOM 735 O O . ASN A 1 93 ? -16.776 -3.286 5.490 1.00 93.38 93 ASN A O 1
ATOM 739 N N . ILE A 1 94 ? -16.367 -4.810 3.894 1.00 92.25 94 ILE A N 1
ATOM 740 C CA . ILE A 1 94 ? -15.060 -4.317 3.447 1.00 92.25 94 ILE A CA 1
ATOM 741 C C . ILE A 1 94 ? -15.216 -3.860 1.999 1.00 92.25 94 ILE A C 1
ATOM 743 O O . ILE A 1 94 ? -15.790 -4.591 1.193 1.00 92.25 94 ILE A O 1
ATOM 747 N N . LEU A 1 95 ? -14.701 -2.677 1.682 1.00 92.19 95 LEU A N 1
ATOM 748 C CA . LEU A 1 95 ? -14.638 -2.162 0.319 1.00 92.19 95 LEU A CA 1
ATOM 749 C C . LEU A 1 95 ? -13.525 -2.864 -0.451 1.00 92.19 95 LEU A C 1
ATOM 751 O O . LEU A 1 95 ? -12.445 -3.105 0.097 1.00 92.19 95 LEU A O 1
ATOM 755 N N . GLN A 1 96 ? -13.812 -3.215 -1.703 1.00 82.38 96 GLN A N 1
ATOM 756 C CA . GLN A 1 96 ? -12.841 -3.806 -2.617 1.00 82.38 96 GLN A CA 1
ATOM 757 C C . GLN A 1 96 ? -13.097 -3.334 -4.048 1.00 82.38 96 GLN A C 1
ATOM 759 O O . GLN A 1 96 ? -14.154 -3.601 -4.619 1.00 82.38 96 GLN A O 1
ATOM 764 N N . GLY A 1 97 ? -12.083 -2.744 -4.678 1.00 74.25 97 GLY A N 1
ATOM 765 C CA . GLY A 1 97 ? -12.126 -2.430 -6.108 1.00 74.25 97 GLY A CA 1
ATOM 766 C C . GLY A 1 97 ? -12.922 -1.163 -6.414 1.00 74.25 97 GLY A C 1
ATOM 767 O O . GLY A 1 97 ? -12.707 -0.152 -5.773 1.00 74.25 97 GLY A O 1
ATOM 768 N N . ASP A 1 98 ? -13.772 -1.181 -7.441 1.00 69.19 98 ASP A N 1
ATOM 769 C CA . ASP A 1 98 ? -14.684 -0.065 -7.734 1.00 69.19 98 ASP A CA 1
ATOM 770 C C . ASP A 1 98 ? -16.072 -0.439 -7.209 1.00 69.19 98 ASP A C 1
ATOM 772 O O . ASP A 1 98 ? -16.847 -1.134 -7.875 1.00 69.19 98 ASP A O 1
ATOM 776 N N . ASP A 1 99 ? -16.329 -0.078 -5.953 1.00 69.81 99 ASP A N 1
ATOM 777 C CA . ASP A 1 99 ? -17.574 -0.412 -5.271 1.00 69.81 99 ASP A CA 1
ATOM 778 C C . ASP A 1 99 ? -18.629 0.673 -5.513 1.00 69.81 99 ASP A C 1
ATOM 780 O O . ASP A 1 99 ? -18.583 1.763 -4.941 1.00 69.81 99 ASP A O 1
ATOM 784 N N . GLY A 1 100 ? -19.604 0.373 -6.372 1.00 76.06 100 GLY A N 1
ATOM 785 C CA . GLY A 1 100 ? -20.705 1.284 -6.690 1.00 76.06 100 GLY A CA 1
ATOM 786 C C . GLY A 1 100 ? -21.730 1.472 -5.563 1.00 76.06 100 GLY A C 1
ATOM 787 O O . GLY A 1 100 ? -22.660 2.261 -5.728 1.00 76.06 100 GLY A O 1
ATOM 788 N N . GLU A 1 101 ? -21.604 0.764 -4.433 1.00 86.44 101 GLU A N 1
ATOM 789 C CA . GLU A 1 101 ? -22.571 0.779 -3.327 1.00 86.44 101 GLU A CA 1
ATOM 790 C C . GLU A 1 101 ? -22.041 1.469 -2.051 1.00 86.44 101 GLU A C 1
ATOM 792 O O . GLU A 1 101 ? -22.513 1.173 -0.951 1.00 86.44 101 GLU A O 1
ATOM 797 N N . LEU A 1 102 ? -21.113 2.432 -2.159 1.00 89.62 102 LEU A N 1
ATOM 798 C CA . LEU A 1 102 ? -20.493 3.118 -1.003 1.00 89.62 102 LEU A CA 1
ATOM 799 C C . LEU A 1 102 ? -21.490 3.605 0.063 1.00 89.62 102 LEU A C 1
ATOM 801 O O . LEU A 1 102 ? -21.283 3.383 1.256 1.00 89.62 102 LEU A O 1
ATOM 805 N N . ASP A 1 103 ? -22.613 4.197 -0.348 1.00 89.38 103 ASP A N 1
ATOM 806 C CA . ASP A 1 103 ? -23.675 4.651 0.563 1.00 89.38 103 ASP A CA 1
ATOM 807 C C . ASP A 1 103 ? -24.232 3.531 1.449 1.00 89.38 103 ASP A C 1
ATOM 809 O O . ASP A 1 103 ? -24.604 3.748 2.606 1.00 89.38 103 ASP A O 1
ATOM 813 N N . LYS A 1 104 ? -24.360 2.329 0.885 1.00 92.06 104 LYS A N 1
ATOM 814 C CA . LYS A 1 104 ? -24.850 1.153 1.599 1.00 92.06 104 LYS A CA 1
ATOM 815 C C . LYS A 1 104 ? -23.771 0.629 2.535 1.00 92.06 104 LYS A C 1
ATOM 817 O O . LYS A 1 104 ? -24.073 0.411 3.703 1.00 92.06 104 LYS A O 1
ATOM 822 N N . HIS A 1 105 ? -22.524 0.547 2.073 1.00 94.81 105 HIS A N 1
ATOM 823 C CA . HIS A 1 105 ? -21.384 0.180 2.912 1.00 94.81 105 HIS A CA 1
ATOM 824 C C . HIS A 1 105 ? -21.280 1.083 4.153 1.00 94.81 105 HIS A C 1
ATOM 826 O O . HIS A 1 105 ? -21.190 0.585 5.274 1.00 94.81 105 HIS A O 1
ATOM 832 N N . VAL A 1 106 ? -21.398 2.404 4.003 1.00 94.44 106 VAL A N 1
ATOM 833 C CA . VAL A 1 106 ? -21.374 3.343 5.139 1.00 94.44 106 VAL A CA 1
ATOM 834 C C . VAL A 1 106 ? -22.556 3.125 6.096 1.00 94.44 106 VAL A C 1
ATOM 836 O O . VAL A 1 106 ? -22.364 3.095 7.315 1.00 94.44 106 VAL A O 1
ATOM 839 N N . LYS A 1 107 ? -23.775 2.916 5.579 1.00 95.31 107 LYS A N 1
ATOM 840 C CA . LYS A 1 107 ? -24.976 2.652 6.403 1.00 95.31 107 LYS A CA 1
ATOM 841 C C . LYS A 1 107 ? -24.902 1.329 7.161 1.00 95.31 107 LYS A C 1
ATOM 843 O O . LYS A 1 107 ? -25.309 1.266 8.325 1.00 95.31 107 LYS A O 1
ATOM 848 N N . ASP A 1 108 ? -24.388 0.288 6.522 1.00 96.44 108 ASP A N 1
ATOM 849 C CA . ASP A 1 108 ? -24.229 -1.025 7.136 1.00 96.44 108 ASP A CA 1
ATOM 850 C C . ASP A 1 108 ? -23.174 -0.950 8.248 1.00 96.44 108 ASP A C 1
ATOM 852 O O . ASP A 1 108 ? -23.436 -1.378 9.372 1.00 96.44 108 ASP A O 1
ATOM 856 N N . LEU A 1 109 ? -22.046 -0.268 8.004 1.00 97.19 109 LEU A N 1
ATOM 857 C CA . LEU A 1 109 ? -21.008 -0.062 9.016 1.00 97.19 109 LEU A CA 1
ATOM 858 C C . LEU A 1 109 ? -21.521 0.750 10.219 1.00 97.19 109 LEU A C 1
ATOM 860 O O . LEU A 1 109 ? -21.207 0.429 11.366 1.00 97.19 109 LEU A O 1
ATOM 864 N N . LYS A 1 110 ? -22.363 1.764 9.976 1.00 97.06 110 LYS A N 1
ATOM 865 C CA . LYS A 1 110 ? -23.073 2.508 11.031 1.00 97.06 110 LYS A CA 1
ATOM 866 C C . LYS A 1 110 ? -23.905 1.593 11.909 1.00 97.06 110 LYS A C 1
ATOM 868 O O . LYS A 1 110 ? -23.779 1.609 13.130 1.00 97.06 110 LYS A O 1
ATOM 873 N N . THR A 1 111 ? -24.726 0.774 11.262 1.00 97.19 111 THR A N 1
ATOM 874 C CA . THR A 1 111 ? -25.606 -0.170 11.942 1.00 97.19 111 THR A CA 1
ATOM 875 C C . THR A 1 111 ? -24.785 -1.141 12.783 1.00 97.19 111 THR A C 1
ATOM 877 O O . THR A 1 111 ? -25.128 -1.392 13.934 1.00 97.19 111 THR A O 1
ATOM 880 N N . GLU A 1 112 ? -23.677 -1.657 12.261 1.00 97.81 112 GLU A N 1
ATOM 881 C CA . GLU A 1 112 ? -22.803 -2.558 13.010 1.00 97.81 112 GLU A CA 1
ATOM 882 C C . GLU A 1 112 ? -22.173 -1.886 14.236 1.00 97.81 112 GLU A C 1
ATOM 884 O O . GLU A 1 112 ? -22.194 -2.479 15.314 1.00 97.81 112 GLU A O 1
ATOM 889 N N . ILE A 1 113 ? -21.693 -0.641 14.111 1.00 96.50 113 ILE A N 1
ATOM 890 C CA . ILE A 1 113 ? -21.152 0.145 15.235 1.00 96.50 113 ILE A CA 1
ATOM 891 C C . ILE A 1 113 ? -22.218 0.387 16.315 1.00 96.50 113 ILE A C 1
ATOM 893 O O . ILE A 1 113 ? -21.926 0.245 17.506 1.00 96.50 113 ILE A O 1
ATOM 897 N N . ASP A 1 114 ? -23.451 0.708 15.919 1.00 95.25 114 ASP A N 1
ATOM 898 C CA . ASP A 1 114 ? -24.570 0.960 16.837 1.00 95.25 114 ASP A CA 1
ATOM 899 C C . ASP A 1 114 ? -24.953 -0.287 17.655 1.00 95.25 114 ASP A C 1
ATOM 901 O O . ASP A 1 114 ? -25.411 -0.172 18.795 1.00 95.25 114 ASP A O 1
ATOM 905 N N . HIS A 1 115 ? -24.729 -1.483 17.100 1.00 95.62 115 HIS A N 1
ATOM 906 C CA . HIS A 1 115 ? -25.066 -2.765 17.727 1.00 95.62 115 HIS A CA 1
ATOM 907 C C . HIS A 1 115 ? -23.910 -3.415 18.505 1.00 95.62 115 HIS A C 1
ATOM 909 O O . HIS A 1 115 ? -24.087 -4.508 19.054 1.00 95.62 115 HIS A O 1
ATOM 915 N N . LEU A 1 116 ? -22.736 -2.777 18.596 1.00 95.50 116 LEU A N 1
ATOM 916 C CA . LEU A 1 116 ? -21.624 -3.317 19.380 1.00 95.50 116 LEU A CA 1
ATOM 917 C C . LEU A 1 116 ? -21.976 -3.372 20.871 1.00 95.50 116 LEU A C 1
ATOM 919 O O . LEU A 1 116 ? -22.391 -2.389 21.482 1.00 95.50 116 LEU A O 1
ATOM 923 N N . SER A 1 117 ? -21.710 -4.517 21.500 1.00 93.50 117 SER A N 1
ATOM 924 C CA . SER A 1 117 ? -21.630 -4.583 22.962 1.00 93.50 117 SER A CA 1
ATOM 925 C C . SER A 1 117 ? -20.410 -3.814 23.488 1.00 93.50 117 SER A C 1
ATOM 927 O O . SER A 1 117 ? -19.461 -3.533 22.755 1.00 93.50 117 SER A O 1
ATOM 929 N N . ASN A 1 118 ? -20.376 -3.530 24.791 1.00 88.81 118 ASN A N 1
ATOM 930 C CA . ASN A 1 118 ? -19.275 -2.797 25.441 1.00 88.81 118 ASN A CA 1
ATOM 931 C C . ASN A 1 118 ? -17.924 -3.441 25.172 1.00 88.81 118 ASN A C 1
ATOM 933 O O . ASN A 1 118 ? -16.959 -2.765 24.820 1.00 88.81 118 ASN A O 1
ATOM 937 N N . ASP A 1 119 ? -17.868 -4.758 25.358 1.00 92.06 119 ASP A N 1
ATOM 938 C CA . ASP A 1 119 ? -16.643 -5.524 25.206 1.00 92.06 119 ASP A CA 1
ATOM 939 C C . ASP A 1 119 ? -16.177 -5.496 23.753 1.00 92.06 119 ASP A C 1
ATOM 941 O O . ASP A 1 119 ? -14.976 -5.402 23.499 1.00 92.06 119 ASP A O 1
ATOM 945 N N . GLN A 1 120 ? -17.115 -5.521 22.801 1.00 95.31 120 GLN A N 1
ATOM 946 C CA . GLN A 1 120 ? -16.804 -5.382 21.382 1.00 95.31 120 GLN A CA 1
ATOM 947 C C . GLN A 1 120 ? -16.306 -3.972 21.054 1.00 95.31 120 GLN A C 1
ATOM 949 O O . GLN A 1 120 ? -15.259 -3.854 20.432 1.00 95.31 120 GLN A O 1
ATOM 954 N N . ALA A 1 121 ? -16.956 -2.909 21.538 1.00 94.94 121 ALA A N 1
ATOM 955 C CA . ALA A 1 121 ? -16.513 -1.532 21.305 1.00 94.94 121 ALA A CA 1
ATOM 956 C C . ALA A 1 121 ? -15.121 -1.251 21.906 1.00 94.94 121 ALA A C 1
ATOM 958 O O . ALA A 1 121 ? -14.280 -0.610 21.273 1.00 94.94 121 ALA A O 1
ATOM 959 N N . ILE A 1 122 ? -14.836 -1.770 23.108 1.00 93.56 122 ILE A N 1
ATOM 960 C CA . ILE A 1 122 ? -13.516 -1.654 23.746 1.00 93.56 122 ILE A CA 1
ATOM 961 C C . ILE A 1 122 ? -12.457 -2.426 22.951 1.00 93.56 122 ILE A C 1
ATOM 963 O O . ILE A 1 122 ? -11.353 -1.916 22.755 1.00 93.56 122 ILE A O 1
ATOM 967 N N . LYS A 1 123 ? -12.759 -3.655 22.509 1.00 94.75 123 LYS A N 1
ATOM 968 C CA . LYS A 1 123 ? -11.843 -4.440 21.666 1.00 94.75 123 LYS A CA 1
ATOM 969 C C . LYS A 1 123 ? -11.602 -3.751 20.327 1.00 94.75 123 LYS A C 1
ATOM 971 O O . LYS A 1 123 ? -10.450 -3.641 19.923 1.00 94.75 123 LYS A O 1
ATOM 976 N N . ALA A 1 124 ? -12.647 -3.219 19.704 1.00 95.31 124 ALA A N 1
ATOM 977 C CA . ALA A 1 124 ? -12.550 -2.523 18.434 1.00 95.31 124 ALA A CA 1
ATOM 978 C C . ALA A 1 124 ? -11.688 -1.266 18.522 1.00 95.31 124 ALA A C 1
ATOM 980 O O . ALA A 1 124 ? -10.778 -1.099 17.725 1.00 95.31 124 ALA A O 1
ATOM 981 N N . GLN A 1 125 ? -11.862 -0.431 19.551 1.00 93.81 125 GLN A N 1
ATOM 982 C CA . GLN A 1 125 ? -10.983 0.731 19.745 1.00 93.81 125 GLN A CA 1
ATOM 983 C C . GLN A 1 125 ? -9.521 0.355 20.012 1.00 93.81 125 GLN A C 1
ATOM 985 O O . GLN A 1 125 ? -8.635 1.136 19.686 1.00 93.81 125 GLN A O 1
ATOM 990 N N . LYS A 1 126 ? -9.250 -0.818 20.599 1.00 91.12 126 LYS A N 1
ATOM 991 C CA . LYS A 1 126 ? -7.876 -1.320 20.766 1.00 91.12 126 LYS A CA 1
ATOM 992 C C . LYS A 1 126 ? -7.281 -1.867 19.468 1.00 91.12 126 LYS A C 1
ATOM 994 O O . LYS A 1 126 ? -6.067 -1.817 19.317 1.00 91.12 126 LYS A O 1
ATOM 999 N N . ARG A 1 127 ? -8.115 -2.422 18.584 1.00 91.62 127 ARG A N 1
ATOM 1000 C CA . ARG A 1 127 ? -7.714 -2.924 17.262 1.00 91.62 127 ARG A CA 1
ATOM 1001 C C . ARG A 1 127 ? -7.570 -1.809 16.239 1.00 91.62 127 ARG A C 1
ATOM 1003 O O . ARG A 1 127 ? -6.715 -1.900 15.375 1.00 91.62 127 ARG A O 1
ATOM 1010 N N . TYR A 1 128 ? -8.378 -0.756 16.346 1.00 93.88 128 TYR A N 1
ATOM 1011 C CA . TYR A 1 128 ? -8.365 0.352 15.403 1.00 93.88 128 TYR A CA 1
ATOM 1012 C C . TYR A 1 128 ? -6.957 0.934 15.268 1.00 93.88 128 TYR A C 1
ATOM 1014 O O . TYR A 1 128 ? -6.391 1.443 16.237 1.00 93.88 128 TYR A O 1
ATOM 1022 N N . GLY A 1 129 ? -6.417 0.874 14.052 1.00 90.44 129 GLY A N 1
ATOM 1023 C CA . GLY A 1 129 ? -5.053 1.308 13.784 1.00 90.44 129 GLY A CA 1
ATOM 1024 C C . GLY A 1 129 ? -3.989 0.350 14.328 1.00 90.44 129 GLY A C 1
ATOM 1025 O O . GLY A 1 129 ? -2.906 0.809 14.673 1.00 90.44 129 GLY A O 1
ATOM 1026 N N . SER A 1 130 ? -4.269 -0.947 14.466 1.00 94.69 130 SER A N 1
ATOM 1027 C CA . SER A 1 130 ? -3.233 -1.951 14.722 1.00 94.69 130 SER A CA 1
ATOM 1028 C C . SER A 1 130 ? -2.337 -2.117 13.489 1.00 94.69 130 SER A C 1
ATOM 1030 O O . SER A 1 130 ? -2.795 -1.918 12.366 1.00 94.69 130 SER A O 1
ATOM 1032 N N . ALA A 1 131 ? -1.069 -2.501 13.680 1.00 95.31 131 ALA A N 1
ATOM 1033 C CA . ALA A 1 131 ? -0.136 -2.735 12.572 1.00 95.31 131 ALA A CA 1
ATOM 1034 C C . ALA A 1 131 ? -0.710 -3.683 11.504 1.00 95.31 131 ALA A C 1
ATOM 1036 O O . ALA A 1 131 ? -0.558 -3.423 10.314 1.00 95.31 131 ALA A O 1
ATOM 1037 N N . VAL A 1 132 ? -1.389 -4.754 11.933 1.00 94.00 132 VAL A N 1
ATOM 1038 C CA . VAL A 1 132 ? -2.002 -5.749 11.039 1.00 94.00 132 VAL A CA 1
ATOM 1039 C C . VAL A 1 132 ? -3.154 -5.135 10.254 1.00 94.00 132 VAL A C 1
ATOM 1041 O O . VAL A 1 132 ? -3.138 -5.188 9.029 1.00 94.00 132 VAL A O 1
ATOM 1044 N N . ASP A 1 133 ? -4.112 -4.496 10.933 1.00 92.69 133 ASP A N 1
ATOM 1045 C CA . ASP A 1 133 ? -5.293 -3.941 10.263 1.00 92.69 133 ASP A CA 1
ATOM 1046 C C . ASP A 1 133 ? -4.913 -2.823 9.288 1.00 92.69 133 ASP A C 1
ATOM 1048 O O . ASP A 1 133 ? -5.437 -2.776 8.179 1.00 92.69 133 ASP A O 1
ATOM 1052 N N . VAL A 1 134 ? -3.975 -1.949 9.676 1.00 96.00 134 VAL A N 1
ATOM 1053 C CA . VAL A 1 134 ? -3.451 -0.893 8.797 1.00 96.00 134 VAL A CA 1
ATOM 1054 C C . VAL A 1 134 ? -2.732 -1.502 7.603 1.00 96.00 134 VAL A C 1
ATOM 1056 O O . VAL A 1 134 ? -2.952 -1.071 6.473 1.00 96.00 134 VAL A O 1
ATOM 1059 N N . TYR A 1 135 ? -1.879 -2.503 7.833 1.00 96.56 135 TYR A N 1
ATOM 1060 C CA . TYR A 1 135 ? -1.161 -3.141 6.744 1.00 96.56 135 TYR A CA 1
ATOM 1061 C C . TYR A 1 135 ? -2.131 -3.76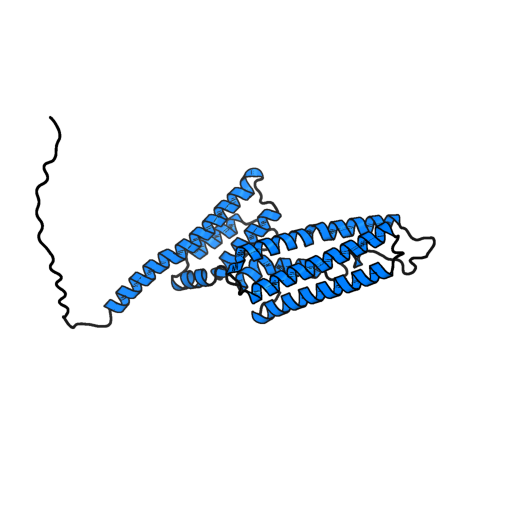9 5.743 1.00 96.56 135 TYR A C 1
ATOM 1063 O O . TYR A 1 135 ? -2.097 -3.410 4.572 1.00 96.56 135 TYR A O 1
ATOM 1071 N N . GLU A 1 136 ? -3.035 -4.638 6.190 1.00 93.44 136 GLU A N 1
ATOM 1072 C CA . GLU A 1 136 ? -3.968 -5.336 5.302 1.00 93.44 136 GLU A CA 1
ATOM 1073 C C . GLU A 1 136 ? -4.947 -4.391 4.588 1.00 93.44 136 GLU A C 1
ATOM 1075 O O . GLU A 1 136 ? -5.304 -4.645 3.441 1.00 93.44 136 GLU A O 1
ATOM 1080 N N . ALA A 1 137 ? -5.403 -3.320 5.247 1.00 93.25 137 ALA A N 1
ATOM 1081 C CA . ALA A 1 137 ? -6.406 -2.417 4.681 1.00 93.25 137 ALA A CA 1
ATOM 1082 C C . ALA A 1 137 ? -5.834 -1.315 3.781 1.00 93.25 137 ALA A C 1
ATOM 1084 O O . ALA A 1 137 ? -6.503 -0.929 2.828 1.00 93.25 137 ALA A O 1
ATOM 1085 N N . ALA A 1 138 ? -4.644 -0.787 4.085 1.00 93.81 138 ALA A N 1
ATOM 1086 C CA . ALA A 1 138 ? -4.154 0.456 3.477 1.00 93.81 138 ALA A CA 1
ATOM 1087 C C . ALA A 1 138 ? -2.829 0.312 2.710 1.00 93.81 138 ALA A C 1
ATOM 1089 O O . ALA A 1 138 ? -2.519 1.126 1.842 1.00 93.81 138 ALA A O 1
ATOM 1090 N N . ILE A 1 139 ? -2.013 -0.701 3.021 1.00 96.38 139 ILE A N 1
ATOM 1091 C CA . ILE A 1 139 ? -0.635 -0.795 2.504 1.00 96.38 139 ILE A CA 1
ATOM 1092 C C . ILE A 1 139 ? -0.444 -2.034 1.638 1.00 96.38 139 ILE A C 1
ATOM 1094 O O . ILE A 1 139 ? 0.110 -1.957 0.542 1.00 96.38 139 ILE A O 1
ATOM 1098 N N . GLY A 1 140 ? -0.893 -3.176 2.139 1.00 95.75 140 GLY A N 1
ATOM 1099 C CA . GLY A 1 140 ? -0.574 -4.506 1.663 1.00 95.75 140 GLY A CA 1
ATOM 1100 C C . GLY A 1 140 ? -0.892 -4.705 0.190 1.00 95.75 140 GLY A C 1
ATOM 1101 O O . GLY A 1 140 ? 0.010 -4.929 -0.617 1.00 95.75 140 GLY A O 1
ATOM 1102 N N . THR A 1 141 ? -2.164 -4.565 -0.181 1.00 93.31 141 THR A N 1
ATOM 1103 C CA . THR A 1 141 ? -2.617 -4.725 -1.570 1.00 93.31 141 THR A CA 1
ATOM 1104 C C . THR A 1 141 ? -1.824 -3.838 -2.528 1.00 93.31 141 THR A C 1
ATOM 1106 O O . THR A 1 141 ? -1.393 -4.278 -3.594 1.00 93.31 141 THR A O 1
ATOM 1109 N N . HIS A 1 142 ? -1.574 -2.582 -2.153 1.00 95.12 142 HIS A N 1
ATOM 1110 C 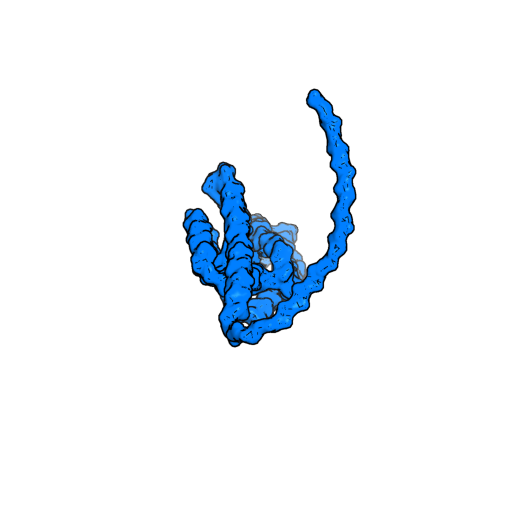CA . HIS A 1 142 ? -0.815 -1.652 -2.988 1.00 95.12 142 HIS A CA 1
ATOM 1111 C C . HIS A 1 142 ? 0.653 -2.054 -3.101 1.00 95.12 142 HIS A C 1
ATOM 1113 O O . HIS A 1 142 ? 1.216 -1.988 -4.193 1.00 95.12 142 HIS A O 1
ATOM 1119 N N . MET A 1 143 ? 1.259 -2.511 -2.007 1.00 97.62 143 MET A N 1
ATOM 1120 C CA . MET A 1 143 ? 2.626 -3.015 -2.000 1.00 97.62 143 MET A CA 1
ATOM 1121 C C . MET A 1 143 ? 2.774 -4.214 -2.941 1.00 97.62 143 MET A C 1
ATOM 1123 O O . MET A 1 143 ? 3.684 -4.229 -3.766 1.00 97.62 143 MET A O 1
ATOM 1127 N N . HIS A 1 144 ? 1.853 -5.178 -2.889 1.00 96.44 144 HIS A N 1
ATOM 1128 C CA . HIS A 1 144 ? 1.878 -6.347 -3.773 1.00 96.44 144 HIS A CA 1
ATOM 1129 C C . HIS A 1 144 ? 1.640 -5.998 -5.236 1.00 96.44 144 HIS A C 1
ATOM 1131 O O . HIS A 1 144 ? 2.325 -6.536 -6.105 1.00 96.44 144 HIS A O 1
ATOM 1137 N N . ILE A 1 145 ? 0.747 -5.049 -5.530 1.00 93.94 145 ILE A N 1
ATOM 1138 C CA . ILE A 1 145 ? 0.577 -4.520 -6.891 1.00 93.94 145 ILE A CA 1
ATOM 1139 C C . ILE A 1 145 ? 1.895 -3.924 -7.403 1.00 93.94 145 ILE A C 1
ATOM 1141 O O . ILE A 1 145 ? 2.300 -4.194 -8.535 1.00 93.94 145 ILE A O 1
ATOM 1145 N N . VAL A 1 146 ? 2.584 -3.130 -6.580 1.00 97.00 146 VAL A N 1
ATOM 1146 C CA . VAL A 1 146 ? 3.856 -2.500 -6.954 1.00 97.00 146 VAL A CA 1
ATOM 1147 C C . VAL A 1 146 ? 4.959 -3.545 -7.130 1.00 97.00 146 VAL A C 1
ATOM 1149 O O . VAL A 1 146 ? 5.649 -3.510 -8.145 1.00 97.00 146 VAL A O 1
ATOM 1152 N N . LEU A 1 147 ? 5.100 -4.499 -6.203 1.00 97.25 147 LEU A N 1
ATOM 1153 C CA . LEU A 1 147 ? 6.064 -5.602 -6.305 1.00 97.25 147 LEU A CA 1
ATOM 1154 C C . LEU A 1 147 ? 5.839 -6.418 -7.575 1.00 97.25 147 LEU A C 1
ATOM 1156 O O . LEU A 1 147 ? 6.778 -6.664 -8.324 1.00 97.25 147 LEU A O 1
ATOM 1160 N N . THR A 1 148 ? 4.585 -6.766 -7.850 1.00 94.75 148 THR A N 1
ATOM 1161 C CA . THR A 1 148 ? 4.175 -7.457 -9.072 1.00 94.75 148 THR A CA 1
ATOM 1162 C C . THR A 1 148 ? 4.678 -6.692 -10.294 1.00 94.75 148 THR A C 1
ATOM 1164 O O . THR A 1 148 ? 5.385 -7.249 -11.126 1.00 94.75 148 THR A O 1
ATOM 1167 N N . LYS A 1 149 ? 4.404 -5.385 -10.381 1.00 94.19 149 LYS A N 1
ATOM 1168 C CA . LYS A 1 149 ? 4.851 -4.550 -11.508 1.00 94.19 149 LYS A CA 1
ATOM 1169 C C . LYS A 1 149 ? 6.365 -4.344 -11.574 1.00 94.19 149 LYS A C 1
ATOM 1171 O O . LYS A 1 149 ? 6.869 -4.137 -12.672 1.00 94.19 149 LYS A O 1
ATOM 1176 N N . ALA A 1 150 ? 7.073 -4.411 -10.451 1.00 95.75 150 ALA A N 1
ATOM 1177 C CA . ALA A 1 150 ? 8.524 -4.263 -10.390 1.00 95.75 150 ALA A CA 1
ATOM 1178 C C . ALA A 1 150 ? 9.293 -5.547 -10.747 1.00 95.75 150 ALA A C 1
ATOM 1180 O O . ALA A 1 150 ? 10.480 -5.464 -11.053 1.00 95.75 150 ALA A O 1
ATOM 1181 N N . ASP A 1 151 ? 8.651 -6.715 -10.738 1.00 94.75 151 ASP A N 1
ATOM 1182 C CA . ASP A 1 151 ? 9.297 -7.984 -11.069 1.00 94.75 151 ASP A CA 1
ATOM 1183 C C . ASP A 1 151 ? 9.561 -8.101 -12.580 1.00 94.75 151 ASP A C 1
ATOM 1185 O O . ASP A 1 151 ? 8.667 -8.424 -13.365 1.00 94.75 151 ASP A O 1
ATOM 1189 N N . ILE A 1 152 ? 10.812 -7.873 -12.984 1.00 89.19 152 ILE A N 1
ATOM 1190 C CA . ILE A 1 152 ? 11.258 -7.932 -14.386 1.00 89.19 152 ILE A CA 1
ATOM 1191 C C . ILE A 1 152 ? 11.078 -9.311 -15.034 1.00 89.19 152 ILE A C 1
ATOM 1193 O O . ILE A 1 152 ? 11.100 -9.419 -16.256 1.00 89.19 152 ILE A O 1
ATOM 1197 N N . THR A 1 153 ? 10.887 -10.369 -14.240 1.00 86.94 153 THR A N 1
ATOM 1198 C CA . THR A 1 153 ? 10.667 -11.724 -14.762 1.00 86.94 153 THR A CA 1
ATOM 1199 C C . THR A 1 153 ? 9.221 -11.954 -15.204 1.00 86.94 153 THR A C 1
ATOM 1201 O O . THR A 1 153 ? 8.933 -12.905 -15.933 1.00 86.94 153 THR A O 1
ATOM 1204 N N . GLN A 1 154 ? 8.294 -11.078 -14.803 1.00 86.00 154 GLN A N 1
ATOM 1205 C CA . GLN A 1 154 ? 6.880 -11.213 -15.130 1.00 86.00 154 GLN A CA 1
ATOM 1206 C C . GLN A 1 154 ? 6.587 -10.745 -16.551 1.00 86.00 154 GLN A C 1
ATOM 1208 O O . GLN A 1 154 ? 7.068 -9.709 -17.000 1.00 86.00 154 GLN A O 1
ATOM 1213 N N . HIS A 1 155 ? 5.729 -11.477 -17.257 1.00 80.44 155 HIS A N 1
ATOM 1214 C CA . HIS A 1 155 ? 5.358 -11.176 -18.646 1.00 80.44 155 HIS A CA 1
ATOM 1215 C C . HIS A 1 155 ? 4.606 -9.843 -18.820 1.00 80.44 155 HIS A C 1
ATOM 1217 O O . HIS A 1 155 ? 4.537 -9.318 -19.923 1.00 80.44 155 HIS A O 1
ATOM 1223 N N . PHE A 1 156 ? 4.022 -9.298 -17.749 1.00 78.75 156 PHE A N 1
ATOM 1224 C CA . PHE A 1 156 ? 3.331 -8.003 -17.752 1.00 78.75 156 PHE A CA 1
ATOM 1225 C C . PHE A 1 156 ? 4.210 -6.848 -17.241 1.00 78.75 156 PHE A C 1
ATOM 1227 O O . PHE A 1 156 ? 3.700 -5.739 -17.044 1.00 78.75 156 PHE A O 1
ATOM 1234 N N . ASN A 1 157 ? 5.486 -7.103 -16.929 1.00 88.25 157 ASN A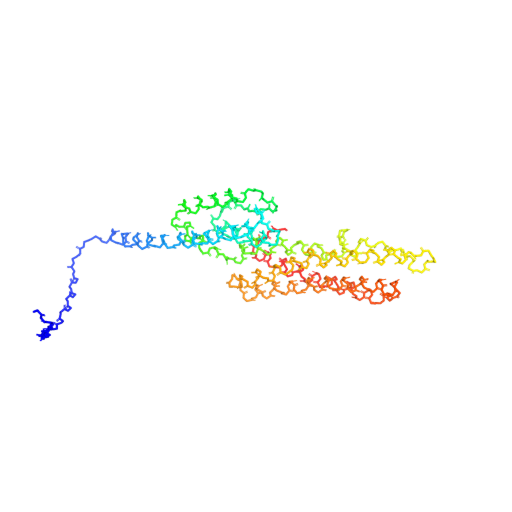 N 1
ATOM 1235 C CA . ASN A 1 157 ? 6.433 -6.053 -16.573 1.00 88.25 157 ASN A CA 1
ATOM 1236 C C . ASN A 1 157 ? 6.791 -5.229 -17.816 1.00 88.25 157 ASN A C 1
ATOM 1238 O O . ASN A 1 157 ? 7.022 -5.781 -18.886 1.00 88.25 157 ASN A O 1
ATOM 1242 N N . ALA A 1 158 ? 6.860 -3.909 -17.649 1.00 82.06 158 ALA A N 1
ATOM 1243 C CA . ALA A 1 158 ? 7.006 -2.966 -18.754 1.00 82.06 158 ALA A CA 1
ATOM 1244 C C . ALA A 1 158 ? 8.339 -3.094 -19.517 1.00 82.06 158 ALA A C 1
ATOM 1246 O O . ALA A 1 158 ? 8.401 -2.768 -20.697 1.00 82.06 158 ALA A O 1
ATOM 1247 N N . VAL A 1 159 ? 9.405 -3.572 -18.867 1.00 83.50 159 VAL A N 1
ATOM 1248 C CA . VAL A 1 159 ? 10.686 -3.845 -19.536 1.00 83.50 159 VAL A CA 1
ATOM 1249 C C . VAL A 1 159 ? 10.613 -5.161 -20.307 1.00 83.50 159 VAL A 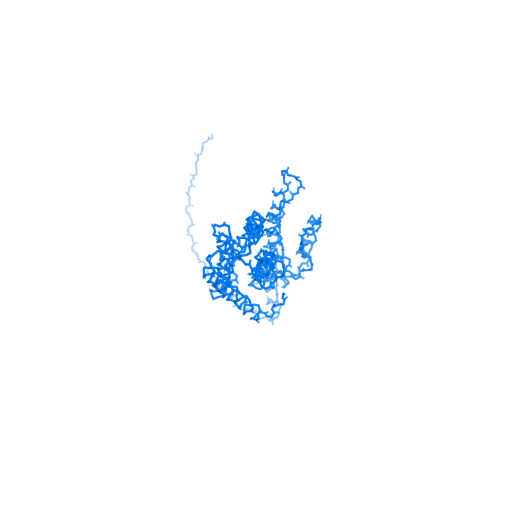C 1
ATOM 1251 O O . VAL A 1 159 ? 11.062 -5.231 -21.446 1.00 83.50 159 VAL A O 1
ATOM 1254 N N . ASN A 1 160 ? 10.011 -6.196 -19.714 1.00 80.31 160 ASN A N 1
ATOM 1255 C CA . ASN A 1 160 ? 9.896 -7.524 -20.326 1.00 80.31 160 ASN A CA 1
ATOM 1256 C C . ASN A 1 160 ? 8.969 -7.549 -21.557 1.00 80.31 160 ASN A C 1
ATOM 1258 O O . ASN A 1 160 ? 9.053 -8.455 -22.381 1.00 80.31 160 ASN A O 1
ATOM 1262 N N . THR A 1 161 ? 8.086 -6.557 -21.702 1.00 71.25 161 THR A N 1
ATOM 1263 C CA . THR A 1 161 ? 7.228 -6.409 -22.888 1.00 71.25 161 THR A CA 1
ATOM 1264 C C . THR A 1 161 ? 7.956 -5.854 -24.111 1.00 71.25 161 THR A C 1
ATOM 1266 O O . THR A 1 161 ? 7.386 -5.876 -25.198 1.00 71.25 161 THR A O 1
ATOM 1269 N N . ILE A 1 162 ? 9.190 -5.360 -23.964 1.00 74.62 162 ILE A N 1
ATOM 1270 C CA . ILE A 1 162 ? 9.969 -4.861 -25.098 1.00 74.62 162 ILE A CA 1
ATOM 1271 C C . ILE A 1 162 ? 10.600 -6.044 -25.823 1.00 74.62 162 ILE A C 1
ATOM 1273 O O . ILE A 1 162 ? 11.489 -6.721 -25.305 1.00 74.62 162 ILE A O 1
ATOM 1277 N N . GLU A 1 163 ? 10.149 -6.276 -27.054 1.00 64.62 163 GLU A N 1
ATOM 1278 C CA . GLU A 1 163 ? 10.751 -7.258 -27.950 1.00 64.62 163 GLU A CA 1
ATOM 1279 C C . GLU A 1 163 ? 12.127 -6.764 -28.403 1.00 64.62 163 GLU A C 1
ATOM 1281 O O . GLU A 1 163 ? 12.264 -6.019 -29.373 1.00 64.62 163 GLU A O 1
ATOM 1286 N N . LEU A 1 164 ? 13.168 -7.193 -27.696 1.00 62.94 164 LEU A N 1
ATOM 1287 C CA . LEU A 1 164 ? 14.541 -7.021 -28.147 1.00 62.94 164 LEU A CA 1
ATOM 1288 C C . LEU A 1 164 ? 14.886 -8.189 -29.075 1.00 62.94 164 LEU A C 1
ATOM 1290 O O . LEU A 1 164 ? 14.929 -9.343 -28.638 1.00 62.94 164 LEU A O 1
ATOM 1294 N N . ASP A 1 165 ? 15.106 -7.906 -30.362 1.00 53.22 165 ASP A N 1
ATOM 1295 C CA . ASP A 1 165 ? 15.584 -8.932 -31.290 1.00 53.22 165 ASP A CA 1
ATOM 1296 C C . ASP A 1 165 ? 16.955 -9.446 -30.814 1.00 53.22 165 ASP A C 1
ATOM 1298 O O . ASP A 1 165 ? 17.782 -8.697 -30.282 1.00 53.22 165 ASP A O 1
ATOM 1302 N N . LYS A 1 166 ? 17.201 -10.748 -30.980 1.00 51.06 166 LYS A N 1
ATOM 1303 C CA . LYS A 1 166 ? 18.402 -11.420 -30.451 1.00 51.06 166 LYS A CA 1
ATOM 1304 C C . LYS A 1 166 ? 19.693 -10.872 -31.063 1.00 51.06 166 LYS A C 1
ATOM 1306 O O . LYS A 1 166 ? 20.746 -10.973 -30.434 1.00 51.06 166 LYS A O 1
ATOM 1311 N N . ASP A 1 167 ? 19.593 -10.243 -32.232 1.00 52.97 167 ASP A N 1
ATOM 1312 C CA . ASP A 1 167 ? 20.679 -9.545 -32.905 1.00 52.97 167 ASP A CA 1
ATOM 1313 C C . ASP A 1 167 ? 20.455 -8.023 -32.889 1.00 52.97 167 ASP A C 1
ATOM 1315 O O . ASP A 1 167 ? 20.056 -7.420 -33.882 1.00 52.97 167 ASP A O 1
ATOM 1319 N N . PHE A 1 168 ? 20.837 -7.370 -31.783 1.00 56.19 168 PHE A N 1
ATOM 1320 C CA . PHE A 1 168 ? 20.949 -5.898 -31.636 1.00 56.19 168 PHE A CA 1
ATOM 1321 C C . PHE A 1 168 ? 21.785 -5.187 -32.729 1.00 56.19 168 PHE A C 1
ATOM 1323 O O . PHE A 1 168 ? 21.869 -3.960 -32.753 1.00 56.19 168 PHE A O 1
ATOM 1330 N N . ASN A 1 169 ? 22.445 -5.958 -33.598 1.00 54.78 169 ASN A N 1
ATOM 1331 C CA . ASN A 1 169 ? 23.330 -5.508 -34.667 1.00 54.78 169 ASN A CA 1
ATOM 1332 C C . ASN A 1 169 ? 22.800 -5.847 -36.074 1.00 54.78 169 ASN A C 1
ATOM 1334 O O . ASN A 1 169 ? 23.554 -5.720 -37.037 1.00 54.78 169 ASN A O 1
ATOM 1338 N N . ALA A 1 170 ? 21.561 -6.329 -36.217 1.00 57.94 170 ALA A N 1
ATOM 1339 C CA . ALA A 1 170 ? 20.982 -6.573 -37.533 1.00 57.94 170 ALA A CA 1
ATOM 1340 C C . ALA A 1 170 ? 20.677 -5.242 -38.246 1.00 57.94 170 ALA A C 1
ATOM 1342 O O . ALA A 1 170 ? 20.106 -4.328 -37.656 1.00 57.94 170 ALA A O 1
ATOM 1343 N N . ASP A 1 171 ? 20.990 -5.148 -39.541 1.00 56.47 171 ASP A N 1
ATOM 1344 C CA . ASP A 1 171 ? 20.706 -3.964 -40.374 1.00 56.47 171 ASP A CA 1
ATOM 1345 C C . ASP A 1 171 ? 19.193 -3.648 -40.505 1.00 56.47 171 ASP A C 1
ATOM 1347 O O . ASP A 1 171 ? 18.816 -2.613 -41.050 1.00 56.47 171 ASP A O 1
ATOM 1351 N N . SER A 1 172 ? 18.318 -4.535 -40.013 1.00 57.12 172 SER A N 1
ATOM 1352 C CA . SER A 1 172 ? 16.852 -4.433 -40.036 1.00 57.12 172 SER A CA 1
ATOM 1353 C C . SER A 1 172 ? 16.225 -4.040 -38.691 1.00 57.12 172 SER A C 1
ATOM 1355 O O . SER A 1 172 ? 15.027 -4.247 -38.501 1.00 57.12 172 SER A O 1
ATOM 1357 N N . TYR A 1 173 ? 17.016 -3.548 -37.738 1.00 65.44 173 TYR A N 1
ATOM 1358 C CA . TYR A 1 173 ? 16.542 -3.254 -36.386 1.00 65.44 173 TYR A CA 1
ATOM 1359 C C . TYR A 1 173 ? 15.691 -1.969 -36.355 1.00 65.44 173 TYR A C 1
ATOM 1361 O O . TYR A 1 173 ? 16.153 -0.892 -36.735 1.00 65.44 173 TYR A O 1
ATOM 1369 N N . ASP A 1 174 ? 14.435 -2.083 -35.914 1.00 75.00 174 ASP A N 1
ATOM 1370 C CA . ASP A 1 174 ? 13.462 -0.984 -35.898 1.00 75.00 174 ASP A CA 1
ATOM 1371 C C . ASP A 1 174 ? 13.606 -0.135 -34.625 1.00 75.00 174 ASP A C 1
ATOM 1373 O O . ASP A 1 174 ? 12.957 -0.359 -33.600 1.00 75.00 174 ASP A O 1
ATOM 1377 N N . TYR A 1 175 ? 14.512 0.841 -34.686 1.00 77.00 175 TYR A N 1
ATOM 1378 C CA . TYR A 1 175 ? 14.763 1.757 -33.573 1.00 77.00 175 TYR A CA 1
ATOM 1379 C C . TYR A 1 175 ? 13.572 2.667 -33.251 1.00 77.00 175 TYR A C 1
ATOM 1381 O O . TYR A 1 175 ? 13.440 3.079 -32.101 1.00 77.00 175 TYR A O 1
ATOM 1389 N N . GLU A 1 176 ? 12.704 2.965 -34.224 1.00 81.75 176 GLU A N 1
ATOM 1390 C CA . GLU A 1 176 ? 11.505 3.776 -33.986 1.00 81.75 176 GLU A CA 1
ATOM 1391 C C . GLU A 1 176 ? 10.481 2.997 -33.154 1.00 81.75 176 GLU A C 1
ATOM 1393 O O . GLU A 1 176 ? 9.923 3.547 -32.203 1.00 81.75 176 GLU A O 1
ATOM 1398 N N . LYS A 1 177 ? 10.290 1.700 -33.444 1.00 82.56 177 LYS A N 1
ATOM 1399 C CA . LYS A 1 177 ? 9.444 0.823 -32.620 1.00 82.56 177 LYS A CA 1
ATOM 1400 C C . LYS A 1 177 ? 9.962 0.732 -31.183 1.00 82.56 177 LYS A C 1
ATOM 1402 O O . LYS A 1 177 ? 9.184 0.889 -30.251 1.00 82.56 177 LYS A O 1
ATOM 1407 N N . ILE A 1 178 ? 11.266 0.538 -30.984 1.00 81.19 178 ILE A N 1
ATOM 1408 C CA . ILE A 1 178 ? 11.844 0.417 -29.633 1.00 81.19 178 ILE A CA 1
ATOM 1409 C C . ILE A 1 178 ? 11.751 1.719 -28.847 1.00 81.19 178 ILE A C 1
ATOM 1411 O O . ILE A 1 178 ? 11.474 1.679 -27.651 1.00 81.19 178 ILE A O 1
ATOM 1415 N N . ASP A 1 179 ? 11.962 2.869 -29.488 1.00 84.81 179 ASP A N 1
ATOM 1416 C CA . ASP A 1 179 ? 11.776 4.160 -28.825 1.00 84.81 179 ASP A CA 1
ATOM 1417 C C . ASP A 1 179 ? 10.314 4.376 -28.397 1.00 84.81 179 ASP A C 1
ATOM 1419 O O . ASP A 1 179 ? 10.050 4.831 -27.277 1.00 84.81 179 ASP A O 1
ATOM 1423 N N . ALA A 1 180 ? 9.358 3.989 -29.249 1.00 87.31 180 ALA A N 1
ATOM 1424 C CA . ALA A 1 180 ? 7.934 4.043 -28.932 1.00 87.31 180 ALA A CA 1
ATOM 1425 C C . ALA A 1 180 ? 7.566 3.098 -27.773 1.00 87.31 180 ALA A C 1
ATOM 1427 O O . ALA A 1 180 ? 6.941 3.543 -26.804 1.00 87.31 180 ALA A O 1
ATOM 1428 N N . ASP A 1 181 ? 8.015 1.842 -27.829 1.00 88.06 181 ASP A N 1
ATOM 1429 C CA . ASP A 1 181 ? 7.779 0.830 -26.794 1.00 88.06 181 ASP A CA 1
ATOM 1430 C C . ASP A 1 181 ? 8.414 1.256 -25.459 1.00 88.06 181 ASP A C 1
ATOM 1432 O O . ASP A 1 181 ? 7.774 1.194 -24.407 1.00 88.06 181 ASP A O 1
ATOM 1436 N N . ALA A 1 182 ? 9.647 1.774 -25.484 1.00 89.69 182 ALA A N 1
ATOM 1437 C CA . ALA A 1 182 ? 10.322 2.296 -24.298 1.00 89.69 182 ALA A CA 1
ATOM 1438 C C . ALA A 1 182 ? 9.593 3.516 -23.715 1.00 89.69 182 ALA A C 1
ATOM 1440 O O . ALA A 1 182 ? 9.416 3.607 -22.499 1.00 89.69 182 ALA A O 1
ATOM 1441 N N . THR A 1 183 ? 9.102 4.424 -24.563 1.00 91.31 183 THR A N 1
ATOM 1442 C CA . THR A 1 183 ? 8.294 5.573 -24.130 1.00 91.31 183 THR A CA 1
ATOM 1443 C C . THR A 1 183 ? 7.007 5.128 -23.432 1.00 91.31 183 THR A C 1
ATOM 1445 O O . THR A 1 183 ? 6.628 5.695 -22.402 1.00 91.31 183 THR A O 1
ATOM 1448 N N . GLU A 1 184 ? 6.309 4.131 -23.977 1.00 91.62 184 GLU A N 1
ATOM 1449 C CA . GLU A 1 184 ? 5.099 3.579 -23.365 1.00 91.62 184 GLU A CA 1
ATOM 1450 C C . GLU A 1 184 ? 5.411 2.857 -22.048 1.00 91.62 184 GLU A C 1
ATOM 1452 O O . GLU A 1 184 ? 4.729 3.081 -21.043 1.00 91.62 184 GLU A O 1
ATOM 1457 N N . ALA A 1 185 ? 6.490 2.076 -22.007 1.00 92.50 185 ALA A N 1
ATOM 1458 C CA . ALA A 1 185 ? 6.949 1.387 -20.809 1.00 92.50 185 ALA A CA 1
ATOM 1459 C C . ALA A 1 185 ? 7.310 2.363 -19.675 1.00 92.50 185 ALA A C 1
ATOM 1461 O O . ALA A 1 185 ? 6.877 2.170 -18.535 1.00 92.50 185 ALA A O 1
ATOM 1462 N N . ILE A 1 186 ? 8.017 3.461 -19.979 1.00 94.69 186 ILE A N 1
ATOM 1463 C CA . ILE A 1 186 ? 8.330 4.518 -19.004 1.00 94.69 186 ILE A CA 1
ATOM 1464 C C . ILE A 1 186 ? 7.037 5.128 -18.455 1.00 94.69 186 ILE A C 1
ATOM 1466 O O . ILE A 1 186 ? 6.880 5.235 -17.237 1.00 94.69 186 ILE A O 1
ATOM 1470 N N . LYS A 1 187 ? 6.076 5.476 -19.325 1.00 94.75 187 LYS A N 1
ATOM 1471 C CA . LYS A 1 187 ? 4.767 6.006 -18.900 1.00 94.75 187 LYS A CA 1
ATOM 1472 C C . LYS A 1 187 ? 4.008 5.016 -18.019 1.00 94.75 187 LYS A C 1
ATOM 1474 O O . LYS A 1 187 ? 3.393 5.425 -17.037 1.00 94.75 187 LYS A O 1
ATOM 1479 N N . SER A 1 188 ? 4.064 3.726 -18.344 1.00 93.00 188 SER A N 1
ATOM 1480 C CA . SER A 1 188 ? 3.432 2.659 -17.567 1.00 93.00 188 SER A CA 1
ATOM 1481 C C . SER A 1 188 ? 4.021 2.563 -16.155 1.00 93.00 188 SER A C 1
ATOM 1483 O O . SER A 1 188 ? 3.267 2.549 -15.179 1.00 93.00 188 SER A O 1
ATOM 1485 N N . ILE A 1 189 ? 5.355 2.602 -16.024 1.00 94.81 189 ILE A N 1
ATOM 1486 C CA . ILE A 1 189 ? 6.050 2.608 -14.725 1.00 94.81 189 ILE A CA 1
ATOM 1487 C C . ILE A 1 189 ? 5.730 3.883 -13.930 1.00 94.81 189 ILE A C 1
ATOM 1489 O O . ILE A 1 189 ? 5.394 3.811 -12.747 1.00 94.81 189 ILE A O 1
ATOM 1493 N N . GLN A 1 190 ? 5.795 5.051 -14.577 1.00 94.81 190 GLN A N 1
ATOM 1494 C CA . GLN A 1 190 ? 5.541 6.355 -13.952 1.00 94.81 190 GLN A CA 1
ATOM 1495 C C . GLN A 1 190 ? 4.060 6.606 -13.624 1.00 94.81 190 GLN A C 1
ATOM 1497 O O . GLN A 1 190 ? 3.749 7.505 -12.845 1.00 94.81 190 GLN A O 1
ATOM 1502 N N . GLY A 1 191 ? 3.149 5.824 -14.205 1.00 93.50 191 GLY A N 1
ATOM 1503 C CA . GLY A 1 191 ? 1.716 5.896 -13.960 1.00 93.50 191 GLY A CA 1
ATOM 1504 C C . GLY A 1 191 ? 1.311 5.203 -12.659 1.00 93.50 191 GLY A C 1
ATOM 1505 O O . GLY A 1 191 ? 1.596 5.668 -11.555 1.00 93.50 191 GLY A O 1
ATOM 1506 N N . MET A 1 192 ? 0.583 4.093 -12.786 1.00 91.31 192 MET A N 1
ATOM 1507 C CA . MET A 1 192 ? -0.043 3.416 -11.647 1.00 91.31 192 MET A CA 1
ATOM 1508 C C . MET A 1 192 ? 0.958 2.979 -10.555 1.00 91.31 192 MET A C 1
ATOM 1510 O O . MET A 1 192 ? 0.697 3.303 -9.395 1.00 91.31 192 MET A O 1
ATOM 1514 N N . PRO A 1 193 ? 2.105 2.330 -10.851 1.00 94.56 193 PRO A N 1
ATOM 1515 C CA . PRO A 1 193 ? 3.040 1.892 -9.810 1.00 94.56 193 PRO A CA 1
ATOM 1516 C C . PRO A 1 193 ? 3.563 3.044 -8.943 1.00 94.56 193 PRO A C 1
ATOM 1518 O O . PRO A 1 193 ? 3.522 2.963 -7.716 1.00 94.56 193 PRO A O 1
ATOM 1521 N N . MET A 1 194 ? 3.987 4.153 -9.557 1.00 95.25 194 MET A N 1
ATOM 1522 C CA . MET A 1 194 ? 4.491 5.314 -8.812 1.00 95.25 194 MET A CA 1
ATOM 1523 C C . MET A 1 194 ? 3.397 6.032 -8.017 1.00 95.25 194 MET A C 1
ATOM 1525 O O . MET A 1 194 ? 3.650 6.474 -6.894 1.00 95.25 194 MET A O 1
ATOM 1529 N N . LYS A 1 195 ? 2.162 6.090 -8.537 1.00 93.19 195 LYS A N 1
ATOM 1530 C CA . LYS A 1 195 ? 1.007 6.572 -7.763 1.00 93.19 195 LYS A CA 1
ATOM 1531 C C . LYS A 1 195 ? 0.754 5.714 -6.519 1.00 93.19 195 LYS A C 1
ATOM 1533 O O . LYS A 1 195 ? 0.581 6.258 -5.433 1.00 93.19 195 LYS A O 1
ATOM 1538 N N . ARG A 1 196 ? 0.802 4.382 -6.648 1.00 94.88 196 ARG A N 1
ATOM 1539 C CA . ARG A 1 196 ? 0.644 3.452 -5.513 1.00 94.88 196 ARG A CA 1
ATOM 1540 C C . ARG A 1 196 ? 1.771 3.596 -4.493 1.00 94.88 196 ARG A C 1
ATOM 1542 O O . ARG A 1 196 ? 1.497 3.610 -3.302 1.00 94.88 196 ARG A O 1
ATOM 1549 N N . ILE A 1 197 ? 3.018 3.777 -4.935 1.00 97.56 197 ILE A N 1
ATOM 1550 C CA . ILE A 1 197 ? 4.151 4.068 -4.039 1.00 97.56 197 ILE A CA 1
ATOM 1551 C C . ILE A 1 197 ? 3.903 5.337 -3.225 1.00 97.56 197 ILE A C 1
ATOM 1553 O O . ILE A 1 197 ? 4.185 5.355 -2.027 1.00 97.56 197 ILE A O 1
ATOM 1557 N N . LYS A 1 198 ? 3.396 6.400 -3.860 1.00 95.94 198 LYS A N 1
ATOM 1558 C CA . LYS A 1 198 ? 3.066 7.646 -3.163 1.00 95.94 198 LYS A CA 1
ATOM 1559 C C . LYS A 1 198 ? 2.008 7.403 -2.082 1.00 95.94 198 LYS A C 1
ATOM 1561 O O . LYS A 1 198 ? 2.256 7.760 -0.935 1.00 95.94 198 LYS A O 1
ATOM 1566 N N . LEU A 1 199 ? 0.916 6.722 -2.431 1.00 95.12 199 LEU A N 1
ATOM 1567 C CA . LEU A 1 199 ? -0.147 6.371 -1.489 1.00 95.12 199 LEU A CA 1
ATOM 1568 C C . LEU A 1 199 ? 0.384 5.549 -0.304 1.00 95.12 199 LEU A C 1
ATOM 1570 O O . LEU A 1 199 ? 0.132 5.893 0.842 1.00 95.12 199 LEU A O 1
ATOM 1574 N N . ILE A 1 200 ? 1.206 4.522 -0.555 1.00 97.56 200 ILE A N 1
ATOM 1575 C CA . ILE A 1 200 ? 1.806 3.710 0.517 1.00 97.56 200 ILE A CA 1
ATOM 1576 C C . ILE A 1 200 ? 2.640 4.576 1.474 1.00 97.56 200 ILE A C 1
ATOM 1578 O O . ILE A 1 200 ? 2.585 4.374 2.685 1.00 97.56 200 ILE 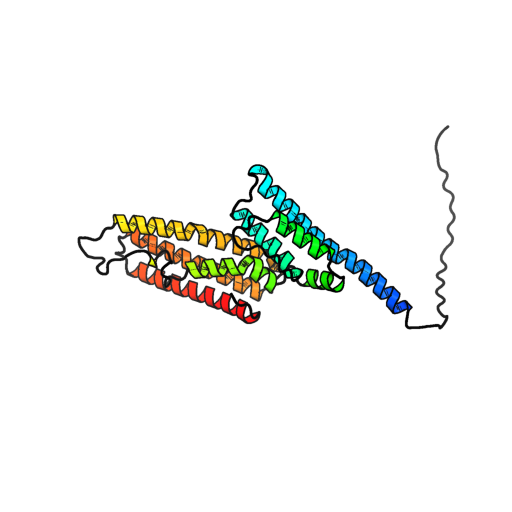A O 1
ATOM 1582 N N . LYS A 1 201 ? 3.424 5.536 0.960 1.00 97.62 201 LYS A N 1
ATOM 1583 C CA . LYS A 1 201 ? 4.217 6.451 1.804 1.00 97.62 201 LYS A CA 1
ATOM 1584 C C . LYS A 1 201 ? 3.327 7.339 2.669 1.00 97.62 201 LYS A C 1
ATOM 1586 O O . LYS A 1 201 ? 3.647 7.561 3.834 1.00 97.62 201 LYS A O 1
ATOM 1591 N N . GLU A 1 202 ? 2.243 7.848 2.094 1.00 96.56 202 GLU A N 1
ATOM 1592 C CA . GLU A 1 202 ? 1.275 8.692 2.795 1.00 96.56 202 GLU A CA 1
ATOM 1593 C C . GLU A 1 202 ? 0.568 7.903 3.906 1.00 96.56 202 GLU A C 1
ATOM 1595 O O . GLU A 1 202 ? 0.542 8.364 5.047 1.00 96.56 202 GLU A O 1
ATOM 1600 N N . GLU A 1 203 ? 0.114 6.679 3.622 1.00 96.06 203 GLU A N 1
ATOM 1601 C CA . GLU A 1 203 ? -0.530 5.799 4.605 1.00 96.06 203 GLU A CA 1
ATOM 1602 C C . GLU A 1 203 ? 0.437 5.333 5.707 1.00 96.06 203 GLU A C 1
ATOM 1604 O O . GLU A 1 203 ? 0.086 5.356 6.890 1.00 96.06 203 GLU A O 1
ATOM 1609 N N . LEU A 1 204 ? 1.689 4.999 5.367 1.00 96.81 204 LEU A N 1
ATOM 1610 C CA . LEU A 1 204 ? 2.721 4.666 6.358 1.00 96.81 204 LEU A CA 1
ATOM 1611 C C . LEU A 1 204 ? 2.990 5.820 7.325 1.00 96.81 204 LEU A C 1
ATOM 1613 O O . LEU A 1 204 ? 3.167 5.582 8.519 1.00 96.81 204 LEU A O 1
ATOM 1617 N N . GLU A 1 205 ? 3.040 7.062 6.838 1.00 97.44 205 GLU A N 1
ATOM 1618 C CA . GLU A 1 205 ? 3.285 8.210 7.713 1.00 97.44 205 GLU A CA 1
ATOM 1619 C C . GLU A 1 205 ? 2.044 8.582 8.530 1.00 97.44 205 GLU A C 1
ATOM 1621 O O . GLU A 1 205 ? 2.158 8.841 9.731 1.00 97.44 205 GLU A O 1
ATOM 1626 N N . LYS A 1 206 ? 0.855 8.533 7.919 1.00 95.38 206 LYS A N 1
ATOM 1627 C CA . LYS A 1 206 ? -0.438 8.743 8.589 1.00 95.38 206 LYS A CA 1
ATOM 1628 C C . LYS A 1 206 ? -0.629 7.777 9.758 1.00 95.38 206 LYS A C 1
ATOM 1630 O O . LYS A 1 206 ? -1.029 8.198 10.844 1.00 95.38 206 LYS A O 1
ATOM 1635 N N . TYR A 1 207 ? -0.279 6.507 9.559 1.00 95.31 207 TYR A N 1
ATOM 1636 C CA . TYR A 1 207 ? -0.420 5.440 10.549 1.00 95.31 207 TYR A CA 1
ATOM 1637 C C . TYR A 1 207 ? 0.899 5.031 11.211 1.00 95.31 207 TYR A C 1
ATOM 1639 O O . TYR A 1 207 ? 1.014 3.949 11.775 1.00 95.31 207 TYR A O 1
ATOM 1647 N N . LYS A 1 208 ? 1.905 5.906 11.235 1.00 97.00 208 LYS A N 1
ATOM 1648 C CA . LYS A 1 208 ? 3.218 5.609 11.830 1.00 97.00 208 LYS A CA 1
ATOM 1649 C C . LYS A 1 208 ? 3.150 5.070 13.260 1.00 97.00 208 LYS A C 1
ATOM 1651 O O . LYS A 1 208 ? 3.911 4.182 13.623 1.00 97.00 208 LYS A O 1
ATOM 1656 N N . ALA A 1 209 ? 2.233 5.601 14.071 1.00 96.31 209 ALA A N 1
ATOM 1657 C CA . ALA A 1 209 ? 2.053 5.189 15.464 1.00 96.31 209 ALA A CA 1
ATOM 1658 C C . ALA A 1 209 ? 1.473 3.770 15.625 1.00 96.31 209 ALA A C 1
ATOM 1660 O O . ALA A 1 209 ? 1.477 3.240 16.735 1.00 96.31 209 ALA A O 1
ATOM 1661 N N . SER A 1 210 ? 0.971 3.172 14.544 1.00 96.25 210 SER A N 1
ATOM 1662 C CA . SER A 1 210 ? 0.450 1.804 14.509 1.00 96.25 210 SER A CA 1
ATOM 1663 C C . SER A 1 210 ? 1.548 0.746 14.506 1.00 96.25 210 SER A C 1
ATOM 1665 O O . SER A 1 210 ? 1.277 -0.399 14.859 1.00 96.25 210 SER A O 1
ATOM 1667 N N . PHE A 1 211 ? 2.770 1.128 14.133 1.00 97.31 211 PHE A N 1
ATOM 1668 C CA . PHE A 1 211 ? 3.907 0.234 13.943 1.00 97.31 211 PHE A CA 1
ATOM 1669 C C . PHE A 1 211 ? 4.977 0.456 15.014 1.00 97.31 211 PHE A C 1
ATOM 1671 O O . PHE A 1 211 ? 5.170 1.566 15.520 1.00 97.31 211 PHE A O 1
ATOM 1678 N N . SER A 1 212 ? 5.735 -0.594 15.328 1.00 97.56 212 SER A N 1
ATOM 1679 C CA . SER A 1 212 ? 7.022 -0.436 16.005 1.00 97.56 212 SER A CA 1
ATOM 1680 C C . SER A 1 212 ? 8.000 0.340 15.113 1.00 97.56 212 SER A C 1
ATOM 1682 O O . SER A 1 212 ? 7.856 0.391 13.889 1.00 97.56 212 SER A O 1
ATOM 1684 N N . THR A 1 213 ? 9.036 0.932 15.709 1.00 98.12 213 THR A N 1
ATOM 1685 C CA . THR A 1 213 ? 10.092 1.623 14.951 1.00 98.12 213 THR A CA 1
ATOM 1686 C C . THR A 1 213 ? 10.733 0.699 13.912 1.00 98.12 213 THR A C 1
ATOM 1688 O O . THR A 1 213 ? 10.990 1.110 12.784 1.00 98.12 213 THR A O 1
ATOM 1691 N N . GLU A 1 214 ? 10.981 -0.557 14.282 1.00 98.12 214 GLU A N 1
ATOM 1692 C CA . GLU A 1 214 ? 11.553 -1.581 13.409 1.00 98.12 214 GLU A CA 1
ATOM 1693 C C . GLU A 1 214 ? 10.605 -1.931 12.258 1.00 98.12 214 GLU A C 1
ATOM 1695 O O . GLU A 1 214 ? 11.041 -1.964 11.111 1.00 98.12 214 GLU A O 1
ATOM 1700 N N . GLU A 1 215 ? 9.316 -2.130 12.546 1.00 98.25 215 GLU A N 1
ATOM 1701 C CA . GLU A 1 215 ? 8.282 -2.415 11.542 1.00 98.25 215 GLU A CA 1
ATOM 1702 C C . GLU A 1 215 ? 8.135 -1.274 10.534 1.00 98.25 215 GLU A C 1
ATOM 1704 O O . GLU A 1 215 ? 8.188 -1.500 9.325 1.00 98.25 215 GLU A O 1
ATOM 1709 N N . TYR A 1 216 ? 8.019 -0.037 11.024 1.00 98.44 216 TYR A N 1
ATOM 1710 C CA . TYR A 1 216 ? 7.937 1.147 10.174 1.00 98.44 216 TYR A CA 1
ATOM 1711 C C . TYR A 1 216 ? 9.182 1.278 9.288 1.00 98.44 216 TYR A C 1
ATOM 1713 O O . TYR A 1 216 ? 9.069 1.488 8.080 1.00 98.44 216 TYR A O 1
ATOM 1721 N N . ASN A 1 217 ? 10.381 1.110 9.858 1.00 98.31 217 ASN A N 1
ATOM 1722 C CA . ASN A 1 217 ? 11.629 1.195 9.099 1.00 98.31 217 ASN A CA 1
ATOM 1723 C C . ASN A 1 217 ? 11.743 0.084 8.050 1.00 98.31 217 ASN A C 1
ATOM 1725 O O . ASN A 1 217 ? 12.213 0.339 6.941 1.00 98.31 217 ASN A O 1
ATOM 1729 N N . GLN A 1 218 ? 11.303 -1.132 8.375 1.00 98.50 218 GLN A N 1
ATOM 1730 C CA . GLN A 1 218 ? 11.285 -2.259 7.449 1.00 98.50 218 GLN A CA 1
ATOM 1731 C C . GLN A 1 218 ? 10.359 -1.988 6.258 1.00 98.50 218 GLN A C 1
ATOM 1733 O O . GLN A 1 218 ? 10.797 -2.119 5.113 1.00 98.50 218 GLN A O 1
ATOM 1738 N N . LEU A 1 219 ? 9.120 -1.551 6.505 1.00 98.44 219 LEU A N 1
ATOM 1739 C CA . LEU A 1 219 ? 8.165 -1.218 5.443 1.00 98.44 219 LEU A CA 1
ATOM 1740 C C . LEU A 1 219 ? 8.636 -0.017 4.613 1.00 98.44 219 LEU A C 1
ATOM 1742 O O . LEU A 1 219 ? 8.636 -0.082 3.386 1.00 98.44 219 LEU A O 1
ATOM 1746 N N . ASN A 1 220 ? 9.124 1.049 5.251 1.00 98.38 220 ASN A N 1
ATOM 1747 C CA . ASN A 1 220 ? 9.656 2.216 4.546 1.00 98.38 220 ASN A CA 1
ATOM 1748 C C . ASN A 1 220 ? 10.892 1.868 3.693 1.00 98.38 220 ASN A C 1
ATOM 1750 O O . ASN A 1 220 ? 11.061 2.373 2.578 1.00 98.38 220 ASN A O 1
ATOM 1754 N N . SER A 1 221 ? 11.745 0.962 4.180 1.00 98.44 221 SER A N 1
ATOM 1755 C CA . SER A 1 221 ? 12.861 0.442 3.392 1.00 98.44 221 SER A CA 1
ATOM 1756 C C . SER A 1 221 ? 12.370 -0.390 2.210 1.00 98.44 221 SER A C 1
ATOM 1758 O O . SER A 1 221 ? 12.914 -0.221 1.127 1.00 98.44 221 SER A O 1
ATOM 1760 N N . ALA A 1 222 ? 11.339 -1.225 2.371 1.00 98.75 222 ALA A N 1
ATOM 1761 C CA . ALA A 1 222 ? 10.758 -1.974 1.256 1.00 98.75 222 ALA A CA 1
ATOM 1762 C C . ALA A 1 222 ? 10.207 -1.040 0.165 1.00 98.75 222 ALA A C 1
ATOM 1764 O O . ALA A 1 222 ? 10.498 -1.228 -1.016 1.00 98.75 222 ALA A O 1
ATOM 1765 N N . VAL A 1 223 ? 9.492 0.021 0.563 1.00 98.62 223 VAL A N 1
ATOM 1766 C CA . VAL A 1 223 ? 9.013 1.067 -0.356 1.00 98.62 223 VAL A CA 1
ATOM 1767 C C . VAL A 1 223 ? 10.179 1.732 -1.089 1.00 98.62 223 VAL A C 1
ATOM 1769 O O . VAL A 1 223 ? 10.111 1.968 -2.296 1.00 98.62 223 VAL A O 1
ATOM 1772 N N . THR A 1 224 ? 11.260 2.045 -0.375 1.00 98.56 224 THR A N 1
ATOM 1773 C CA . THR A 1 224 ? 12.451 2.674 -0.960 1.00 98.56 224 THR A CA 1
ATOM 1774 C C . THR A 1 224 ? 13.120 1.752 -1.979 1.00 98.56 224 THR A C 1
ATOM 1776 O O . THR A 1 224 ? 13.398 2.188 -3.097 1.00 98.56 224 THR A O 1
ATOM 1779 N N . SER A 1 225 ? 13.310 0.478 -1.636 1.00 98.69 225 SER A N 1
ATOM 1780 C CA . SER A 1 225 ? 13.927 -0.515 -2.516 1.00 98.69 225 SER A CA 1
ATOM 1781 C C . SER A 1 225 ? 13.078 -0.765 -3.767 1.00 98.69 225 SER A C 1
ATOM 1783 O O . SER A 1 225 ? 13.598 -0.695 -4.878 1.00 98.69 225 SER A O 1
ATOM 1785 N N . VAL A 1 226 ? 11.753 -0.926 -3.650 1.00 98.62 226 VAL A N 1
ATOM 1786 C CA . VAL A 1 226 ? 10.905 -1.123 -4.842 1.00 98.62 226 VAL A CA 1
ATOM 1787 C C . VAL A 1 226 ? 10.819 0.136 -5.716 1.00 98.62 226 VAL A C 1
ATOM 1789 O O . VAL A 1 226 ? 10.814 0.034 -6.941 1.00 98.62 226 VAL A O 1
ATOM 1792 N N . THR A 1 227 ? 10.858 1.334 -5.114 1.00 98.62 227 THR A N 1
ATOM 1793 C CA . THR A 1 227 ? 10.990 2.598 -5.865 1.00 98.62 227 THR A CA 1
ATOM 1794 C C . THR A 1 227 ? 12.301 2.621 -6.657 1.00 98.62 227 THR A C 1
ATOM 1796 O O . THR A 1 227 ? 12.309 2.966 -7.835 1.00 98.62 227 THR A O 1
ATOM 1799 N N . SER A 1 228 ? 13.409 2.231 -6.018 1.00 98.44 228 SER A N 1
ATOM 1800 C CA . SER A 1 228 ? 14.731 2.154 -6.647 1.00 98.44 228 SER A CA 1
ATOM 1801 C C . SER A 1 228 ? 14.747 1.153 -7.805 1.00 98.44 228 SER A C 1
ATOM 1803 O O . SER A 1 228 ? 15.245 1.472 -8.882 1.00 98.44 228 SER A O 1
ATOM 1805 N N . SER A 1 229 ? 14.125 -0.018 -7.626 1.00 98.44 229 SER A N 1
ATOM 1806 C CA . SER A 1 229 ? 13.987 -1.028 -8.680 1.00 98.44 229 SER A CA 1
ATOM 1807 C C . SER A 1 229 ? 13.278 -0.479 -9.921 1.00 98.44 229 SER A C 1
ATOM 1809 O O . SER A 1 229 ? 13.794 -0.595 -11.032 1.00 98.44 229 SER A O 1
ATOM 1811 N N . LEU A 1 230 ? 12.133 0.184 -9.739 1.00 98.06 230 LEU A N 1
ATOM 1812 C CA . LEU A 1 230 ? 11.384 0.782 -10.845 1.00 98.06 230 LEU A CA 1
ATOM 1813 C C . LEU A 1 230 ? 12.144 1.939 -11.511 1.00 98.06 230 LEU A C 1
ATOM 1815 O O . LEU A 1 230 ? 12.114 2.060 -12.732 1.00 98.06 230 LEU A O 1
ATOM 1819 N N . ASN A 1 231 ? 12.864 2.763 -10.744 1.00 98.00 231 ASN A N 1
ATOM 1820 C CA . ASN A 1 231 ? 13.713 3.811 -11.317 1.00 98.00 231 ASN A CA 1
ATOM 1821 C C . ASN A 1 231 ? 14.840 3.217 -12.170 1.00 98.00 231 ASN A C 1
ATOM 1823 O O . ASN A 1 231 ? 15.105 3.718 -13.258 1.00 98.00 231 ASN A O 1
ATOM 1827 N N . LYS A 1 232 ? 15.450 2.108 -11.734 1.00 97.19 232 LYS A N 1
ATOM 1828 C CA . LYS A 1 232 ? 16.447 1.391 -12.537 1.00 97.19 232 LYS A CA 1
ATOM 1829 C C . LYS A 1 232 ? 15.871 0.820 -13.822 1.00 97.19 232 LYS A C 1
ATOM 1831 O O . LYS A 1 232 ? 16.529 0.892 -14.853 1.00 97.19 232 LYS A O 1
ATOM 1836 N N . GLN A 1 233 ? 14.630 0.350 -13.795 1.00 95.56 233 GLN A N 1
ATOM 1837 C CA . GLN A 1 233 ? 13.921 -0.046 -15.012 1.00 95.56 233 GLN A CA 1
ATOM 1838 C C . GLN A 1 233 ? 13.697 1.145 -15.955 1.00 95.56 233 GLN A C 1
ATOM 1840 O O . GLN A 1 233 ? 13.945 1.016 -17.146 1.00 95.56 233 GLN A O 1
ATOM 1845 N N . VAL A 1 234 ? 13.321 2.324 -15.446 1.00 95.75 234 VAL A N 1
ATOM 1846 C CA . VAL A 1 234 ? 13.237 3.550 -16.267 1.00 95.75 234 VAL A CA 1
ATOM 1847 C C . VAL A 1 234 ? 14.595 3.907 -16.876 1.00 95.75 234 VAL A C 1
ATOM 1849 O O . VAL A 1 234 ? 14.669 4.174 -18.071 1.00 95.75 234 VAL A O 1
ATOM 1852 N N . GLU A 1 235 ? 15.681 3.842 -16.104 1.00 94.06 235 GLU A N 1
ATOM 1853 C CA . GLU A 1 235 ? 17.033 4.093 -16.621 1.00 94.06 235 GLU A CA 1
ATOM 1854 C C . GLU A 1 235 ? 17.424 3.102 -17.735 1.00 94.06 235 GLU A C 1
ATOM 1856 O O . GLU A 1 235 ? 18.043 3.505 -18.716 1.00 94.06 235 GLU A O 1
ATOM 1861 N N . MET A 1 236 ? 17.037 1.821 -17.637 1.00 90.94 236 MET A N 1
ATOM 1862 C CA . MET A 1 236 ? 17.234 0.847 -18.726 1.00 90.94 236 MET A CA 1
ATOM 1863 C C . MET A 1 236 ? 16.506 1.272 -20.001 1.00 90.94 236 MET A C 1
ATOM 1865 O O . MET A 1 236 ? 17.084 1.234 -21.086 1.00 90.94 236 MET A O 1
ATOM 1869 N N . LEU A 1 237 ? 15.248 1.692 -19.866 1.00 91.12 237 LEU A N 1
ATOM 1870 C CA . LEU A 1 237 ? 14.420 2.136 -20.984 1.00 91.12 237 LEU A CA 1
ATOM 1871 C C . LEU A 1 237 ? 15.016 3.382 -21.649 1.00 91.12 237 LEU A C 1
ATOM 1873 O O . LEU A 1 237 ? 15.127 3.429 -22.869 1.00 91.12 237 LEU A O 1
ATOM 1877 N N . GLU A 1 238 ? 15.504 4.346 -20.869 1.00 91.00 238 GLU A N 1
ATOM 1878 C CA . GLU A 1 238 ? 16.174 5.532 -21.413 1.00 91.00 238 GLU A CA 1
ATOM 1879 C C . GLU A 1 238 ? 17.468 5.203 -22.177 1.00 91.00 238 GLU A C 1
ATOM 1881 O O . GLU A 1 238 ? 17.792 5.878 -23.158 1.00 91.00 238 GLU A O 1
ATOM 1886 N N . VAL A 1 239 ? 18.220 4.183 -21.749 1.00 86.94 239 VAL A N 1
ATOM 1887 C CA . VAL A 1 239 ? 19.412 3.707 -22.476 1.00 86.94 239 VAL A CA 1
ATOM 1888 C C . VAL A 1 239 ? 19.016 3.079 -23.813 1.00 86.94 239 VAL A C 1
ATOM 1890 O O . VAL A 1 239 ? 19.677 3.329 -24.825 1.00 86.94 239 VAL A O 1
ATOM 1893 N N . LEU A 1 240 ? 17.912 2.320 -23.850 1.00 83.00 240 LEU A N 1
ATOM 1894 C CA . LEU A 1 240 ? 17.367 1.785 -25.102 1.00 83.00 240 LEU A CA 1
ATOM 1895 C C . LEU A 1 240 ? 17.003 2.909 -26.085 1.00 83.00 240 LEU A C 1
ATOM 1897 O O . LEU A 1 240 ? 17.344 2.798 -27.261 1.00 83.00 240 LEU A O 1
ATOM 1901 N N . GLN A 1 241 ? 16.412 4.008 -25.600 1.00 83.56 241 GLN A N 1
ATOM 1902 C CA . GLN A 1 241 ? 16.063 5.176 -26.422 1.00 83.56 241 GLN A CA 1
ATOM 1903 C C . GLN A 1 241 ? 17.290 5.936 -26.947 1.00 83.56 241 GLN A C 1
ATOM 1905 O O . GLN A 1 241 ? 17.379 6.248 -28.132 1.00 83.56 241 GLN A O 1
ATOM 1910 N N . LYS A 1 242 ? 18.245 6.268 -26.067 1.00 74.38 242 LYS A N 1
ATOM 1911 C CA . LYS A 1 242 ? 19.368 7.171 -26.393 1.00 74.38 242 LYS A CA 1
ATOM 1912 C C . LYS A 1 242 ? 20.444 6.506 -27.237 1.00 74.38 242 LYS A C 1
ATOM 1914 O O . LYS A 1 242 ? 21.034 7.146 -28.105 1.00 74.38 242 LYS A O 1
ATOM 1919 N N . GLU A 1 243 ? 20.731 5.242 -26.950 1.00 65.00 243 GLU A N 1
ATOM 1920 C CA . GLU A 1 243 ? 21.890 4.556 -27.513 1.00 65.00 243 GLU A CA 1
ATOM 1921 C C . GLU A 1 243 ? 21.518 3.385 -28.404 1.00 65.00 243 GLU A C 1
ATOM 1923 O O . GLU A 1 243 ? 22.399 2.604 -28.768 1.00 65.00 243 GLU A O 1
ATOM 1928 N N . SER A 1 244 ? 20.239 3.224 -28.766 1.00 63.66 244 SER A N 1
ATOM 1929 C CA . SER A 1 244 ? 19.809 2.056 -29.538 1.00 63.66 244 SER A CA 1
ATOM 1930 C C . SER A 1 244 ? 20.177 0.734 -28.826 1.00 63.66 244 SER A C 1
ATOM 1932 O O . SER A 1 244 ? 20.406 -0.284 -29.477 1.00 63.66 244 SER A O 1
ATOM 1934 N N . GLY A 1 245 ? 20.328 0.770 -27.491 1.00 59.91 245 GLY A N 1
ATOM 1935 C CA . GLY A 1 245 ? 20.855 -0.317 -26.653 1.00 59.91 245 GLY A CA 1
ATOM 1936 C C . GLY A 1 245 ? 22.298 -0.755 -26.949 1.00 59.91 245 GLY A C 1
ATOM 1937 O O . GLY A 1 245 ? 22.676 -1.886 -26.638 1.00 59.91 245 GLY A O 1
ATOM 1938 N N . LYS A 1 246 ? 23.120 0.117 -27.549 1.00 65.31 246 LYS A N 1
ATOM 1939 C CA . LYS A 1 246 ? 24.540 -0.159 -27.824 1.00 65.31 246 LYS A CA 1
ATOM 1940 C C . LYS A 1 246 ? 25.385 -0.226 -26.549 1.00 65.31 246 LYS A C 1
ATOM 1942 O O . LYS A 1 246 ? 26.320 -1.028 -26.508 1.00 65.31 246 LYS A O 1
ATOM 1947 N N . ASP A 1 247 ? 25.028 0.518 -25.499 1.00 75.56 247 ASP A N 1
ATOM 1948 C CA . ASP A 1 247 ? 25.625 0.366 -24.165 1.00 75.56 247 ASP A CA 1
ATOM 1949 C C . ASP A 1 247 ? 25.015 -0.817 -23.401 1.00 75.56 247 ASP A C 1
ATOM 1951 O O . ASP A 1 247 ? 24.191 -0.690 -22.489 1.00 75.56 247 ASP A O 1
ATOM 1955 N N . LYS A 1 248 ? 25.445 -2.016 -23.798 1.00 76.69 248 LYS A N 1
ATOM 1956 C CA . LYS A 1 248 ? 25.043 -3.267 -23.146 1.00 76.69 248 LYS A CA 1
ATOM 1957 C C . LYS A 1 248 ? 25.493 -3.333 -21.686 1.00 76.69 248 LYS A C 1
ATOM 1959 O O . LYS A 1 248 ? 24.798 -3.934 -20.873 1.00 76.69 248 LYS A O 1
ATOM 1964 N N . SER A 1 249 ? 26.620 -2.707 -21.341 1.00 82.69 249 SER A N 1
ATOM 1965 C CA . SER A 1 249 ? 27.128 -2.684 -19.966 1.00 82.69 249 SER A CA 1
ATOM 1966 C C . SER A 1 249 ? 26.173 -1.971 -19.017 1.00 82.69 249 SER A C 1
ATOM 1968 O O . SER A 1 249 ? 25.845 -2.524 -17.968 1.00 82.69 249 SER A O 1
ATOM 1970 N N . THR A 1 250 ? 25.680 -0.788 -19.389 1.00 84.62 250 THR A N 1
ATOM 1971 C CA . THR A 1 250 ? 24.724 -0.049 -18.557 1.00 84.62 250 THR A CA 1
ATOM 1972 C C . THR A 1 250 ? 23.370 -0.752 -18.479 1.00 84.62 250 THR A C 1
ATOM 1974 O O . THR A 1 250 ? 22.765 -0.780 -17.406 1.00 84.62 250 THR A O 1
ATOM 1977 N N . LEU A 1 251 ? 22.906 -1.390 -19.563 1.00 83.69 251 LEU A N 1
ATOM 1978 C CA . LEU A 1 251 ? 21.692 -2.218 -19.523 1.00 83.69 251 LEU A CA 1
ATOM 1979 C C . LEU A 1 251 ? 21.828 -3.385 -18.535 1.00 83.69 251 LEU A C 1
ATOM 1981 O O . LEU A 1 251 ? 20.939 -3.597 -17.708 1.00 83.69 251 LEU A O 1
ATOM 1985 N N . GLU A 1 252 ? 22.940 -4.121 -18.575 1.00 86.12 252 GLU A N 1
ATOM 1986 C CA . GLU A 1 252 ? 23.200 -5.229 -17.649 1.00 86.12 252 GLU A CA 1
ATOM 1987 C C . GLU A 1 252 ? 23.334 -4.764 -16.194 1.00 86.12 252 GLU A C 1
ATOM 1989 O O . GLU A 1 252 ? 22.818 -5.421 -15.285 1.00 86.12 252 GLU A O 1
ATOM 1994 N N . GLU A 1 253 ? 24.026 -3.647 -15.955 1.00 91.06 253 GLU A N 1
ATOM 1995 C CA . GLU A 1 253 ? 24.182 -3.066 -14.620 1.00 91.06 253 GLU A CA 1
ATOM 1996 C C . GLU A 1 253 ? 22.827 -2.661 -14.035 1.00 91.06 253 GLU A C 1
ATOM 1998 O O . GLU A 1 253 ? 22.488 -3.069 -12.919 1.00 91.06 253 GLU A O 1
ATOM 2003 N N . ASN A 1 254 ? 22.019 -1.927 -14.803 1.00 92.38 254 ASN A N 1
ATOM 2004 C CA . ASN A 1 254 ? 20.704 -1.498 -14.348 1.00 92.38 254 ASN A CA 1
ATOM 2005 C C . ASN A 1 254 ? 19.737 -2.678 -14.174 1.00 92.38 254 ASN A C 1
ATOM 2007 O O . ASN A 1 254 ? 18.962 -2.664 -13.221 1.00 92.38 254 ASN A O 1
ATOM 2011 N N . THR A 1 255 ? 19.834 -3.729 -14.999 1.00 91.44 255 THR A N 1
ATOM 2012 C CA . THR A 1 255 ? 19.049 -4.967 -14.822 1.00 91.44 255 THR A CA 1
ATOM 2013 C C . THR A 1 255 ? 19.361 -5.622 -13.477 1.00 91.44 255 THR A C 1
ATOM 2015 O O . THR A 1 255 ? 18.459 -5.876 -12.679 1.00 91.44 255 THR A O 1
ATOM 2018 N N . LYS A 1 256 ? 20.651 -5.839 -13.179 1.00 93.81 256 LYS A N 1
ATOM 2019 C CA . LYS A 1 256 ? 21.095 -6.443 -11.910 1.00 93.81 256 LYS A CA 1
ATOM 2020 C C . LYS A 1 256 ? 20.702 -5.586 -10.710 1.00 93.81 256 LYS A C 1
ATOM 2022 O O . LYS A 1 256 ? 20.289 -6.117 -9.677 1.00 93.81 256 LYS A O 1
ATOM 2027 N N . ALA A 1 257 ? 20.822 -4.264 -10.834 1.00 96.38 257 ALA A N 1
ATOM 2028 C CA . ALA A 1 257 ? 20.413 -3.334 -9.791 1.00 96.38 257 ALA A CA 1
ATOM 2029 C C . ALA A 1 257 ? 18.895 -3.390 -9.557 1.00 96.38 257 ALA A C 1
ATOM 2031 O O . ALA A 1 257 ? 18.468 -3.500 -8.408 1.00 96.38 257 ALA A O 1
ATOM 2032 N N . ALA A 1 258 ? 18.088 -3.377 -10.623 1.00 96.50 258 ALA A N 1
ATOM 2033 C CA . ALA A 1 258 ? 16.635 -3.484 -10.534 1.00 96.50 258 ALA A CA 1
ATOM 2034 C C . ALA A 1 258 ? 16.200 -4.784 -9.844 1.00 96.50 258 ALA A C 1
ATOM 2036 O O . ALA A 1 258 ? 15.376 -4.739 -8.929 1.00 96.50 258 ALA A O 1
ATOM 2037 N N . GLU A 1 259 ? 16.793 -5.917 -10.227 1.00 96.31 259 GLU A N 1
ATOM 2038 C CA . GLU A 1 259 ? 16.514 -7.229 -9.635 1.00 96.31 259 GLU A CA 1
ATOM 2039 C C . GLU A 1 259 ? 16.907 -7.281 -8.153 1.00 96.31 259 GLU A C 1
ATOM 2041 O O . GLU A 1 259 ? 16.103 -7.676 -7.310 1.00 96.31 259 GLU A O 1
ATOM 2046 N N . THR A 1 260 ? 18.106 -6.803 -7.808 1.00 98.00 260 THR A N 1
ATOM 2047 C CA . THR A 1 260 ? 18.587 -6.778 -6.416 1.00 98.00 260 THR A CA 1
ATOM 2048 C C . THR A 1 260 ? 17.655 -5.964 -5.519 1.00 98.00 260 THR A C 1
ATOM 2050 O O . THR A 1 260 ? 17.280 -6.408 -4.437 1.00 98.00 260 THR A O 1
ATOM 2053 N N . GLN A 1 261 ? 17.248 -4.776 -5.975 1.00 98.38 261 GLN A N 1
ATOM 2054 C CA . GLN A 1 261 ? 16.360 -3.888 -5.221 1.00 98.38 261 GLN A CA 1
ATOM 2055 C C . GLN A 1 261 ? 14.932 -4.446 -5.112 1.00 98.38 261 GLN A C 1
ATOM 2057 O O . GLN A 1 261 ? 14.277 -4.282 -4.083 1.00 98.38 261 GLN A O 1
ATOM 2062 N N . PHE A 1 262 ? 14.453 -5.139 -6.147 1.00 98.25 262 PHE A N 1
ATOM 2063 C CA . PHE A 1 262 ? 13.170 -5.836 -6.109 1.00 98.25 262 PHE A CA 1
ATOM 2064 C C . PHE A 1 262 ? 13.177 -6.979 -5.083 1.00 98.25 262 PHE A C 1
ATOM 2066 O O . PHE A 1 262 ? 12.279 -7.050 -4.242 1.00 98.25 262 PHE A O 1
ATOM 2073 N N . LEU A 1 263 ? 14.198 -7.843 -5.114 1.00 98.38 263 LEU A N 1
ATOM 2074 C CA . LEU A 1 263 ? 14.328 -8.964 -4.179 1.00 98.38 263 LEU A CA 1
ATOM 2075 C C . LEU A 1 263 ? 14.430 -8.476 -2.731 1.00 98.38 263 LEU A C 1
ATOM 2077 O O . LEU A 1 263 ? 13.761 -9.019 -1.855 1.00 98.38 263 LEU A O 1
ATOM 2081 N N . ASP A 1 264 ? 15.188 -7.405 -2.502 1.00 98.50 264 ASP A N 1
ATOM 2082 C CA . ASP A 1 264 ? 15.320 -6.758 -1.198 1.00 98.50 264 ASP A CA 1
ATOM 2083 C C . ASP A 1 264 ? 13.976 -6.220 -0.664 1.00 98.50 264 ASP A C 1
ATOM 2085 O O . ASP A 1 264 ? 13.655 -6.390 0.517 1.00 98.50 264 ASP A O 1
ATOM 2089 N N . ALA A 1 265 ? 13.156 -5.609 -1.529 1.00 98.69 265 ALA A N 1
ATOM 2090 C CA . ALA A 1 265 ? 11.809 -5.167 -1.167 1.00 98.69 265 ALA A CA 1
ATOM 2091 C C . ALA A 1 265 ? 10.889 -6.354 -0.847 1.00 98.69 265 ALA A C 1
ATOM 2093 O O . ALA A 1 265 ? 10.203 -6.351 0.178 1.00 98.69 265 ALA A O 1
ATOM 2094 N N . LYS A 1 266 ? 10.904 -7.383 -1.702 1.00 98.25 266 LYS A N 1
ATOM 2095 C CA . LYS A 1 266 ? 10.092 -8.595 -1.552 1.00 98.25 266 LYS A CA 1
ATOM 2096 C C . LYS A 1 266 ? 10.413 -9.342 -0.260 1.00 98.25 266 LYS A C 1
ATOM 2098 O O . LYS A 1 266 ? 9.492 -9.763 0.438 1.00 98.25 266 LYS A O 1
ATOM 2103 N N . GLU A 1 267 ? 11.693 -9.480 0.082 1.00 98.38 267 GLU A N 1
ATOM 2104 C CA . GLU A 1 267 ? 12.138 -10.114 1.326 1.00 98.38 267 GLU A CA 1
ATOM 2105 C C . GLU A 1 267 ? 11.608 -9.360 2.550 1.00 98.38 267 GLU A C 1
ATOM 2107 O O . GLU A 1 267 ? 11.031 -9.970 3.450 1.00 98.38 267 GLU A O 1
ATOM 2112 N N . LYS A 1 268 ? 11.728 -8.026 2.566 1.00 98.38 268 LYS A N 1
ATOM 2113 C CA . LYS A 1 268 ? 11.232 -7.198 3.676 1.00 98.38 268 LYS A CA 1
ATOM 2114 C C . LYS A 1 268 ? 9.720 -7.268 3.834 1.00 98.38 268 LYS A C 1
ATOM 2116 O O . LYS A 1 268 ? 9.242 -7.321 4.965 1.00 98.38 268 LYS A O 1
ATOM 2121 N N . VAL A 1 269 ? 8.974 -7.271 2.733 1.00 98.31 269 VAL A N 1
ATOM 2122 C CA . VAL A 1 269 ? 7.513 -7.429 2.767 1.00 98.31 269 VAL A CA 1
ATOM 2123 C C . VAL A 1 269 ? 7.144 -8.807 3.310 1.00 98.31 269 VAL A C 1
ATOM 2125 O O . VAL A 1 269 ? 6.440 -8.891 4.312 1.00 98.31 269 VAL A O 1
ATOM 2128 N N . SER A 1 270 ? 7.746 -9.866 2.765 1.00 97.81 270 SER A N 1
ATOM 2129 C CA . SER A 1 270 ? 7.491 -11.247 3.199 1.00 97.81 270 SER A CA 1
ATOM 2130 C C . SER A 1 270 ? 7.833 -11.462 4.679 1.00 97.81 270 SER A C 1
ATOM 2132 O O . SER A 1 270 ? 7.118 -12.153 5.399 1.00 97.81 270 SER A O 1
ATOM 2134 N N . ALA A 1 271 ? 8.920 -10.856 5.166 1.00 97.69 271 ALA A N 1
ATOM 2135 C CA . ALA A 1 271 ? 9.308 -10.932 6.572 1.00 97.69 271 ALA A CA 1
ATOM 2136 C C . ALA A 1 271 ? 8.310 -10.213 7.497 1.00 97.69 271 ALA A C 1
ATOM 2138 O O . ALA A 1 271 ? 8.075 -10.673 8.615 1.00 97.69 271 ALA A O 1
ATOM 2139 N N . PHE A 1 272 ? 7.721 -9.098 7.048 1.00 97.56 272 PHE A N 1
ATOM 2140 C CA . PHE A 1 272 ? 6.683 -8.393 7.803 1.00 97.56 272 PHE A CA 1
ATOM 2141 C C . PHE A 1 272 ? 5.416 -9.247 7.880 1.00 97.56 272 PHE A C 1
ATOM 2143 O O . PHE A 1 272 ? 4.894 -9.478 8.965 1.00 97.56 272 PHE A O 1
ATOM 2150 N N . GLU A 1 273 ? 4.965 -9.774 6.745 1.00 97.88 273 GLU A N 1
ATOM 2151 C CA . GLU A 1 273 ? 3.756 -10.598 6.660 1.00 97.88 273 GLU A CA 1
ATOM 2152 C C . GLU A 1 273 ? 3.894 -11.896 7.457 1.00 97.88 273 GLU A C 1
ATOM 2154 O O . GLU A 1 273 ? 3.013 -12.241 8.243 1.00 97.88 273 GLU A O 1
ATOM 2159 N N . SER A 1 274 ? 5.049 -12.562 7.357 1.00 97.06 274 SER A N 1
ATOM 2160 C CA . SER A 1 274 ? 5.330 -13.792 8.101 1.00 97.06 274 SER A CA 1
ATOM 2161 C C . SER A 1 274 ? 5.302 -13.584 9.615 1.00 97.06 274 SER A C 1
ATOM 2163 O O . SER A 1 274 ? 4.840 -14.462 10.342 1.00 97.06 274 SER A O 1
ATOM 2165 N N . LYS A 1 275 ? 5.744 -12.418 10.108 1.00 96.06 275 LYS A N 1
ATOM 2166 C CA . LYS A 1 275 ? 5.690 -12.080 11.539 1.00 96.06 275 LYS A CA 1
ATOM 2167 C C . LYS A 1 275 ? 4.256 -12.084 12.080 1.00 96.06 275 LYS A C 1
ATOM 2169 O O . LYS A 1 275 ? 4.059 -12.382 13.259 1.00 96.06 275 LYS A O 1
ATOM 2174 N N . TYR A 1 276 ? 3.286 -11.739 11.239 1.00 93.38 276 TYR A N 1
ATOM 2175 C CA . TYR A 1 276 ? 1.881 -11.586 11.609 1.00 93.38 276 TYR A CA 1
ATOM 2176 C C . TYR A 1 276 ? 0.964 -12.688 11.068 1.00 93.38 276 TYR A C 1
ATOM 2178 O O . TYR A 1 276 ? -0.236 -12.617 11.313 1.00 93.38 276 TYR A O 1
ATOM 2186 N N . ASP A 1 277 ? 1.512 -13.699 10.384 1.00 94.62 277 ASP A N 1
ATOM 2187 C CA . ASP A 1 277 ? 0.741 -14.746 9.691 1.00 94.62 277 ASP A CA 1
ATOM 2188 C C . ASP A 1 277 ? -0.272 -14.169 8.680 1.00 94.62 277 ASP A C 1
ATOM 2190 O O . ASP A 1 277 ? -1.385 -14.664 8.514 1.00 94.62 277 ASP A O 1
ATOM 2194 N N . ILE A 1 278 ? 0.119 -13.078 8.013 1.00 92.88 278 ILE A N 1
ATOM 2195 C CA . ILE A 1 278 ? -0.674 -12.444 6.958 1.00 92.88 278 ILE A CA 1
ATOM 2196 C C . ILE A 1 278 ? -0.454 -13.226 5.659 1.00 92.88 278 ILE A C 1
ATOM 2198 O O . ILE A 1 278 ? 0.684 -13.506 5.280 1.00 92.88 278 ILE A O 1
ATOM 2202 N N . GLN A 1 279 ? -1.546 -13.570 4.973 1.00 85.12 279 GLN A N 1
ATOM 2203 C CA . GLN A 1 279 ? -1.523 -14.250 3.677 1.00 85.12 279 GLN A CA 1
ATOM 2204 C C . GLN A 1 279 ? -2.107 -13.326 2.613 1.00 85.12 279 GLN A C 1
ATOM 2206 O O . GLN A 1 279 ? -3.300 -13.017 2.664 1.00 85.12 279 GLN A O 1
ATOM 2211 N N . MET A 1 280 ? -1.274 -12.908 1.660 1.00 79.00 280 MET A N 1
ATOM 2212 C CA . MET A 1 280 ? -1.664 -12.086 0.513 1.00 79.00 280 MET A CA 1
ATOM 2213 C C . MET A 1 280 ? -1.093 -12.620 -0.794 1.00 79.00 280 MET A C 1
ATOM 2215 O O . MET A 1 280 ? -0.050 -13.315 -0.747 1.00 79.00 280 MET A O 1
#

Foldseek 3Di:
DDDDDDDDDDDDDDDDDDDDDDDDDPPVVVVVVVVVVLVVLLVVLLVVLVVLLVVLVVLQCVQCVPPVDHDPLSVLVSQLSLQLSCVLLPHPLHDDDPDPPVVVSSVVSVVSSVPDDSVSSVSSSVSRLAPVSNCVRQAPVLLVVLLQQLPCVDCPHLLNVQDDDPCLPDPPDDLVVLLVSLVVNLCVLVPSNVSSLVSNVVSLVVSVVNDDPVLSVLLVLLSVLSVQLSVLSNVLSVCCNPPVCPPVVSNVVSNVSSNVSSVSSVVSSVVSCVVVVHDD

Sequence (280 aa):
MKNLRKIGLGLVASLLSISLVACGSTKEEQKQGSAKQEQKQMGKEQKKLEQKLSKLESEYEEYTKEKGYMESDDYLVFEADFNILAKSIESKNILQGDDGELDKHVKDLKTEIDHLSNDQAIKAQKRYGSAVDVYEAAIGTHMHIVLTKADITQHFNAVNTIELDKDFNADSYDYEKIDADATEAIKSIQGMPMKRIKLIKEELEKYKASFSTEEYNQLNSAVTSVTSSLNKQVEMLEVLQKESGKDKSTLEENTKAAETQFLDAKEKVSAFESKYDIQM

Secondary structure (DSSP, 8-state):
-------------------------TTTHHHHHHHHHHHHHHHHHHHHHHHHHHHHHHHHHHHHTTTSS--HHHHHHHHHHHHHHHHHTT-S----SS-TTHHHHHHHHHHHHHT--HHHHHHHHHHTT-HHHHIIIIIHHHHHHHHHHH-TTSTTSTTTTS---S-TT-TT--HHHHHHHHHHHHHHHHTHHHHHHHHHHHHHHHTGGGS-HHHHHHHHHHHHHHHHHHHHHHHHHHHHHHHTT--HHHHHHHHHHHHHHHHHHHHHHHHHHHHHT---

pLDDT: mean 83.33, std 19.62, range [32.22, 98.75]

Organism: Priestia aryabhattai (NCBI:txid412384)